Protein AF-A0A929A9A4-F1 (afdb_monomer)

Structure (mmCIF, N/CA/C/O backbone):
data_AF-A0A929A9A4-F1
#
_entry.id   AF-A0A929A9A4-F1
#
loop_
_atom_site.group_PDB
_atom_site.id
_atom_site.type_symbol
_atom_site.label_atom_id
_atom_site.label_alt_id
_atom_site.label_comp_id
_atom_site.label_asym_id
_atom_site.label_entity_id
_atom_site.label_seq_id
_atom_site.pdbx_PDB_ins_code
_atom_site.Cartn_x
_atom_site.Cartn_y
_atom_site.Cartn_z
_atom_site.occupancy
_atom_site.B_iso_or_equiv
_atom_site.auth_seq_id
_atom_site.auth_comp_id
_atom_site.auth_asym_id
_atom_site.auth_atom_id
_atom_site.pdbx_PDB_model_num
ATOM 1 N N . MET A 1 1 ? 4.648 -20.644 -8.225 1.00 30.77 1 MET A N 1
ATOM 2 C CA . MET A 1 1 ? 5.119 -19.260 -8.032 1.00 30.77 1 MET A CA 1
ATOM 3 C C . MET A 1 1 ? 5.237 -19.050 -6.534 1.00 30.77 1 MET A C 1
ATOM 5 O O . MET A 1 1 ? 4.339 -19.475 -5.828 1.00 30.77 1 MET A O 1
ATOM 9 N N . ARG A 1 2 ? 6.375 -18.567 -6.021 1.00 29.12 2 ARG A N 1
ATOM 10 C CA . ARG A 1 2 ? 6.513 -18.245 -4.589 1.00 29.12 2 ARG A CA 1
ATOM 11 C C . ARG A 1 2 ? 5.864 -16.875 -4.388 1.00 29.12 2 ARG A C 1
ATOM 13 O O . ARG A 1 2 ? 6.284 -15.941 -5.061 1.00 29.12 2 ARG A O 1
ATOM 20 N N . SER A 1 3 ? 4.814 -16.804 -3.575 1.00 34.31 3 SER A N 1
ATOM 21 C CA . SER A 1 3 ? 3.886 -15.675 -3.539 1.00 34.31 3 SER A CA 1
ATOM 22 C C . SER A 1 3 ? 4.547 -14.353 -3.150 1.00 34.31 3 SER A C 1
ATOM 24 O O . SER A 1 3 ? 5.065 -14.205 -2.046 1.00 34.31 3 SER A O 1
ATOM 26 N N . PHE A 1 4 ? 4.466 -13.394 -4.074 1.00 37.50 4 PHE A N 1
ATOM 27 C CA . PHE A 1 4 ? 4.893 -11.991 -3.988 1.00 37.50 4 PHE A CA 1
ATOM 28 C C . PHE A 1 4 ? 4.402 -11.263 -2.719 1.00 37.50 4 PHE A C 1
ATOM 30 O O . PHE A 1 4 ? 5.038 -10.340 -2.225 1.00 37.50 4 PHE A O 1
ATOM 37 N N . LEU A 1 5 ? 3.277 -11.713 -2.169 1.00 41.97 5 LEU A N 1
ATOM 38 C CA . LEU A 1 5 ? 2.543 -11.074 -1.082 1.00 41.97 5 LEU A CA 1
ATOM 39 C C . LEU A 1 5 ? 2.879 -11.636 0.314 1.00 41.97 5 LEU A C 1
ATOM 41 O O . LEU A 1 5 ? 2.695 -10.929 1.295 1.00 41.97 5 LEU A O 1
ATOM 45 N N . ALA A 1 6 ? 3.493 -12.827 0.427 1.00 36.28 6 ALA A N 1
ATOM 46 C CA . ALA A 1 6 ? 3.992 -13.379 1.711 1.00 36.28 6 ALA A CA 1
ATOM 47 C C . ALA A 1 6 ? 5.119 -12.524 2.328 1.00 36.28 6 ALA A C 1
ATOM 49 O O . ALA A 1 6 ? 5.539 -12.681 3.468 1.00 36.28 6 ALA A O 1
ATOM 50 N N . VAL A 1 7 ? 5.607 -11.614 1.507 1.00 38.62 7 VAL A N 1
ATOM 51 C CA . VAL A 1 7 ? 6.712 -10.700 1.674 1.00 38.62 7 VAL A CA 1
ATOM 52 C C . VAL A 1 7 ? 6.228 -9.346 2.230 1.00 38.62 7 VAL A C 1
ATOM 54 O O . VAL A 1 7 ? 6.953 -8.694 2.975 1.00 38.62 7 VAL A O 1
ATOM 57 N N . LEU A 1 8 ? 4.963 -8.987 1.977 1.00 41.28 8 LEU A N 1
ATOM 58 C CA . LEU A 1 8 ? 4.259 -7.868 2.617 1.00 41.28 8 LEU A CA 1
ATOM 59 C C . LEU A 1 8 ? 3.787 -8.202 4.044 1.00 41.28 8 LEU A C 1
ATOM 61 O O . LEU A 1 8 ? 3.491 -7.301 4.826 1.00 41.28 8 LEU A O 1
ATOM 65 N N . VAL A 1 9 ? 3.776 -9.494 4.395 1.00 40.81 9 VAL A N 1
ATOM 66 C CA . VAL A 1 9 ? 3.280 -10.021 5.676 1.00 40.81 9 VAL A CA 1
ATOM 67 C C . VAL A 1 9 ? 4.283 -9.899 6.828 1.00 40.81 9 VAL A C 1
ATOM 69 O O . VAL A 1 9 ? 3.907 -9.965 7.993 1.00 40.81 9 VAL A O 1
ATOM 72 N N . ALA A 1 10 ? 5.559 -9.621 6.545 1.00 37.47 10 ALA A N 1
ATOM 73 C CA . ALA A 1 10 ? 6.605 -9.531 7.570 1.00 37.47 10 ALA A CA 1
ATOM 74 C C . ALA A 1 10 ? 6.462 -8.333 8.546 1.00 37.47 10 ALA A C 1
ATOM 76 O O . ALA A 1 10 ? 7.228 -8.224 9.504 1.00 37.47 10 ALA A O 1
ATOM 77 N N . CYS A 1 11 ? 5.479 -7.446 8.342 1.00 37.81 11 CYS A N 1
ATOM 78 C CA . CYS A 1 11 ? 5.282 -6.238 9.149 1.00 37.81 11 CYS A CA 1
ATOM 79 C C . CYS A 1 11 ? 4.745 -6.457 10.576 1.00 37.81 11 CYS A C 1
ATOM 81 O O . CYS A 1 11 ? 4.884 -5.535 11.381 1.00 37.81 11 CYS A O 1
ATOM 83 N N . GLY A 1 12 ? 4.137 -7.596 10.935 1.00 31.28 12 GLY A N 1
ATOM 84 C CA . GLY A 1 12 ? 3.510 -7.718 12.265 1.00 31.28 12 GLY A CA 1
ATOM 85 C C . GLY A 1 12 ? 4.272 -8.501 13.328 1.00 31.28 12 GLY A C 1
ATOM 86 O O . GLY A 1 12 ? 3.851 -8.514 14.481 1.00 31.28 12 GLY A O 1
ATOM 87 N N . SER A 1 13 ? 5.494 -8.962 13.056 1.00 33.34 13 SER A N 1
ATOM 88 C CA . SER A 1 13 ? 6.435 -9.328 14.130 1.00 33.34 13 SER A CA 1
ATOM 89 C C . SER A 1 13 ? 7.102 -8.105 14.796 1.00 33.34 13 SER A C 1
ATOM 91 O O . SER A 1 13 ? 8.284 -8.127 15.145 1.00 33.34 13 SER A O 1
ATOM 93 N N . LEU A 1 14 ? 6.345 -7.026 15.039 1.00 32.69 14 LEU A N 1
ATOM 94 C CA . LEU A 1 14 ? 6.745 -5.946 15.945 1.00 32.69 14 LEU A CA 1
ATOM 95 C C . LEU A 1 14 ? 6.630 -6.447 17.387 1.00 32.69 14 LEU A C 1
ATOM 97 O O . LEU A 1 14 ? 5.676 -6.171 18.111 1.00 32.69 14 LEU A O 1
ATOM 101 N N . SER A 1 15 ? 7.653 -7.174 17.834 1.00 26.45 15 SER A N 1
ATOM 102 C CA . SER A 1 15 ? 7.883 -7.389 19.261 1.00 26.45 15 SER A CA 1
ATOM 103 C C . SER A 1 15 ? 8.191 -6.039 19.916 1.00 26.45 15 SER A C 1
ATOM 105 O O . SER A 1 15 ? 9.347 -5.638 20.041 1.00 26.45 15 SER A O 1
ATOM 107 N N . LEU A 1 16 ? 7.146 -5.323 20.338 1.00 26.83 16 LEU A N 1
ATOM 108 C CA . LEU A 1 16 ? 7.221 -4.174 21.237 1.00 26.83 16 LEU A CA 1
ATOM 109 C C . LEU A 1 16 ? 7.774 -4.651 22.587 1.00 26.83 16 LEU A C 1
ATOM 111 O O . LEU A 1 16 ? 7.034 -4.908 23.536 1.00 26.83 16 LEU A O 1
ATOM 115 N N . THR A 1 17 ? 9.093 -4.797 22.697 1.00 27.94 17 THR A N 1
ATOM 116 C CA . THR A 1 17 ? 9.733 -4.949 24.003 1.00 27.94 17 THR A CA 1
ATOM 117 C C . THR A 1 17 ? 9.716 -3.594 24.707 1.00 27.94 17 THR A C 1
ATOM 119 O O . THR A 1 17 ? 10.332 -2.650 24.202 1.00 27.94 17 THR A O 1
ATOM 122 N N . PRO A 1 18 ? 9.071 -3.455 25.879 1.00 31.59 18 PRO A N 1
ATOM 123 C CA . PRO A 1 18 ? 9.197 -2.244 26.669 1.00 31.59 18 PRO A CA 1
ATOM 124 C C . PRO A 1 18 ? 10.633 -2.159 27.198 1.00 31.59 18 PRO A C 1
ATOM 126 O O . PRO A 1 18 ? 11.043 -2.924 28.072 1.00 31.59 18 PRO A O 1
ATOM 129 N N . ALA A 1 19 ? 11.417 -1.229 26.657 1.00 32.62 19 ALA A N 1
ATOM 130 C CA . ALA A 1 19 ? 12.747 -0.919 27.155 1.00 32.62 19 ALA A CA 1
ATOM 131 C C . ALA A 1 19 ? 12.641 -0.157 28.485 1.00 32.62 19 ALA A C 1
ATOM 133 O O . ALA A 1 19 ? 12.655 1.071 28.521 1.00 32.62 19 ALA A O 1
ATOM 134 N N . LEU A 1 20 ? 12.564 -0.894 29.595 1.00 30.92 20 LEU A N 1
ATOM 135 C CA . LEU A 1 20 ? 12.866 -0.376 30.926 1.00 30.92 20 LEU A CA 1
ATOM 136 C C . LEU A 1 20 ? 13.762 -1.359 31.695 1.00 30.92 20 LEU A C 1
ATOM 138 O O . LEU A 1 20 ? 13.358 -2.464 32.038 1.00 30.92 20 LEU A O 1
ATOM 142 N N . ALA A 1 21 ? 14.945 -0.841 32.034 1.00 28.42 21 ALA A N 1
ATOM 143 C CA . ALA A 1 21 ? 15.892 -1.274 33.063 1.00 28.42 21 ALA A CA 1
ATOM 144 C C . ALA A 1 21 ? 16.921 -2.382 32.737 1.00 28.42 21 ALA A C 1
ATOM 146 O O . ALA A 1 21 ? 16.634 -3.488 32.295 1.00 28.42 21 ALA A O 1
ATOM 147 N N . ALA A 1 22 ? 18.170 -2.022 33.042 1.00 35.50 22 ALA A N 1
ATOM 148 C CA . ALA A 1 22 ? 19.395 -2.807 33.015 1.00 35.50 22 ALA A CA 1
ATOM 149 C C . ALA A 1 22 ? 19.318 -4.125 33.813 1.00 35.50 22 ALA A C 1
ATOM 151 O O . ALA A 1 22 ? 18.679 -4.166 34.861 1.00 35.50 22 ALA A O 1
ATOM 152 N N . THR A 1 23 ? 20.054 -5.170 33.396 1.00 29.48 23 THR A N 1
ATOM 153 C CA . THR A 1 23 ? 21.310 -5.688 34.010 1.00 29.48 23 THR A CA 1
ATOM 154 C C . THR A 1 23 ? 21.653 -7.092 33.444 1.00 29.48 23 THR A C 1
ATOM 156 O O . THR A 1 23 ? 20.806 -7.974 33.438 1.00 29.48 23 THR A O 1
ATOM 159 N N . SER A 1 24 ? 22.930 -7.299 33.087 1.00 30.12 24 SER A N 1
ATOM 160 C CA . SER A 1 24 ? 23.683 -8.570 32.919 1.00 30.12 24 SER A CA 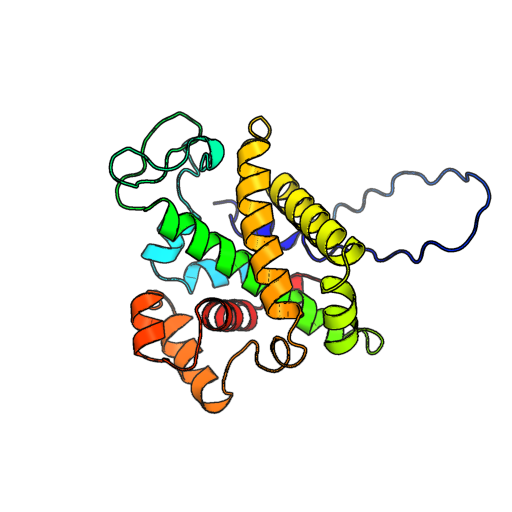1
ATOM 161 C C . SER A 1 24 ? 23.456 -9.487 31.692 1.00 30.12 24 SER A C 1
ATOM 163 O O . SER A 1 24 ? 22.330 -9.872 31.396 1.00 30.12 24 SER A O 1
ATOM 165 N N . PRO A 1 25 ? 24.545 -9.944 31.024 1.00 34.97 25 PRO A N 1
ATOM 166 C CA . PRO A 1 25 ? 24.472 -10.852 29.885 1.00 34.97 25 PRO A CA 1
ATOM 167 C C . PRO A 1 25 ? 24.334 -12.297 30.377 1.00 34.97 25 PRO A C 1
ATOM 169 O O . PRO A 1 25 ? 25.230 -12.831 31.029 1.00 34.97 25 PRO A O 1
ATOM 172 N N . SER A 1 26 ? 23.215 -12.945 30.062 1.00 29.23 26 SER A N 1
ATOM 173 C CA . SER A 1 26 ? 23.103 -14.402 30.124 1.00 29.23 26 SER A CA 1
ATOM 174 C C . SER A 1 26 ? 22.866 -14.939 28.725 1.00 29.23 26 SER A C 1
ATOM 176 O O . SER A 1 26 ? 21.954 -14.526 28.016 1.00 29.23 26 SER A O 1
ATOM 178 N N . SER A 1 27 ? 23.765 -15.833 28.345 1.00 35.59 27 SER A N 1
ATOM 179 C CA . SER A 1 27 ? 23.839 -16.570 27.098 1.00 35.59 27 SER A CA 1
ATOM 180 C C . SER A 1 27 ? 22.527 -17.310 26.835 1.00 35.59 27 SER A C 1
ATOM 182 O O . SER A 1 27 ? 22.209 -18.262 27.546 1.00 35.59 27 SER A O 1
ATOM 184 N N . VAL A 1 28 ? 21.789 -16.899 25.803 1.00 32.53 28 VAL A N 1
ATOM 185 C CA . VAL A 1 28 ? 20.652 -17.658 25.276 1.00 32.53 28 VAL A CA 1
ATOM 186 C C . VAL A 1 28 ? 21.040 -18.184 23.902 1.00 32.53 28 VAL A C 1
ATOM 188 O O . VAL A 1 28 ? 21.370 -17.448 22.978 1.00 32.53 28 VAL A O 1
ATOM 191 N N . THR A 1 29 ? 21.081 -19.505 23.843 1.00 28.11 29 THR A N 1
ATOM 192 C CA . THR A 1 29 ? 21.279 -20.363 22.680 1.00 28.11 29 THR A CA 1
ATOM 193 C C . THR A 1 29 ? 20.252 -20.012 21.595 1.00 28.11 29 THR A C 1
ATOM 195 O O . THR A 1 29 ? 19.093 -19.781 21.945 1.00 28.11 29 THR A O 1
ATOM 198 N N . PRO A 1 30 ? 20.614 -19.983 20.298 1.00 30.30 30 PRO A N 1
ATOM 199 C CA . PRO A 1 30 ? 19.653 -19.677 19.248 1.00 30.30 30 PRO A CA 1
ATOM 200 C C . PRO A 1 30 ? 18.647 -20.827 19.164 1.00 30.30 30 PRO A C 1
ATOM 202 O O . PRO A 1 30 ? 18.965 -21.909 18.672 1.00 30.30 30 PRO A O 1
ATOM 205 N N . SER A 1 31 ? 17.442 -20.612 19.693 1.00 25.73 31 SER A N 1
ATOM 206 C CA . SER A 1 31 ? 16.314 -21.495 19.418 1.00 25.73 31 SER A CA 1
ATOM 207 C C . SER A 1 31 ? 15.909 -21.262 17.975 1.00 25.73 31 SER A C 1
ATOM 209 O O . SER A 1 31 ? 15.424 -20.200 17.597 1.00 25.73 31 SER A O 1
ATOM 211 N N . THR A 1 32 ? 16.196 -22.270 17.165 1.00 35.06 32 THR A N 1
ATOM 212 C CA . THR A 1 32 ? 15.725 -22.427 15.800 1.00 35.06 32 THR A CA 1
ATOM 213 C C . THR A 1 32 ? 14.214 -22.647 15.847 1.00 35.06 32 THR A C 1
ATOM 215 O O . THR A 1 32 ? 13.750 -23.781 15.838 1.00 35.06 32 THR A O 1
ATOM 218 N N . SER A 1 33 ? 13.440 -21.568 15.932 1.00 28.52 33 SER A N 1
ATOM 219 C CA . SER A 1 33 ? 12.019 -21.592 15.588 1.00 28.52 33 SER A CA 1
ATOM 220 C C . SER A 1 33 ? 11.910 -21.245 14.111 1.00 28.52 33 SER A C 1
ATOM 222 O O . SER A 1 33 ? 11.584 -20.126 13.734 1.00 28.52 33 SER A O 1
ATOM 224 N N . GLY A 1 34 ? 12.267 -22.215 13.269 1.00 32.72 34 GLY A N 1
ATOM 225 C CA . GLY A 1 34 ? 11.776 -22.243 11.902 1.00 32.72 34 GLY A CA 1
ATOM 226 C C . GLY A 1 34 ? 10.291 -22.553 11.974 1.00 32.72 34 GLY A C 1
ATOM 227 O O . GLY A 1 34 ? 9.905 -23.717 11.918 1.00 32.72 34 GLY A O 1
ATOM 228 N N . THR A 1 35 ? 9.472 -21.522 12.166 1.00 31.86 35 THR A N 1
ATOM 229 C CA . THR A 1 35 ? 8.079 -21.586 11.743 1.00 31.86 35 THR A CA 1
ATOM 230 C C . THR A 1 35 ? 8.152 -21.664 10.226 1.00 31.86 35 THR A C 1
ATOM 232 O O . THR A 1 35 ? 8.405 -20.669 9.552 1.00 31.86 35 THR A O 1
ATOM 235 N N . GLU A 1 36 ? 8.050 -22.882 9.693 1.00 33.22 36 GLU A N 1
ATOM 236 C CA . GLU A 1 36 ? 7.523 -23.085 8.350 1.00 33.22 36 GLU A CA 1
ATOM 237 C C . GLU A 1 36 ? 6.243 -22.253 8.300 1.00 33.22 36 GLU A C 1
ATOM 239 O O . GLU A 1 36 ? 5.256 -22.604 8.947 1.00 33.22 36 GLU A O 1
ATOM 244 N N . LEU A 1 37 ? 6.310 -21.097 7.633 1.00 39.00 37 LEU A N 1
ATOM 245 C CA . LEU A 1 37 ? 5.138 -20.374 7.172 1.00 39.00 37 LEU A CA 1
ATOM 246 C C . LEU A 1 37 ? 4.304 -21.434 6.460 1.00 39.00 37 LEU A C 1
ATOM 248 O O . LEU A 1 37 ? 4.690 -21.897 5.382 1.00 39.00 37 LEU A O 1
ATOM 252 N N . ALA A 1 38 ? 3.232 -21.900 7.106 1.00 38.41 38 ALA A N 1
ATOM 253 C CA . ALA A 1 38 ? 2.173 -22.597 6.403 1.00 38.41 38 ALA A CA 1
ATOM 254 C C . ALA A 1 38 ? 1.920 -21.754 5.155 1.00 38.41 38 ALA A C 1
ATOM 256 O O . ALA A 1 38 ? 1.820 -20.536 5.288 1.00 38.41 38 ALA A O 1
ATOM 257 N N . GLN A 1 39 ? 1.976 -22.362 3.966 1.00 45.84 39 GLN A N 1
ATOM 258 C CA . GLN A 1 39 ? 1.623 -21.670 2.730 1.00 45.84 39 GLN A CA 1
ATOM 259 C C . GLN A 1 39 ? 0.317 -20.935 3.000 1.00 45.84 39 GLN A C 1
ATOM 261 O O . GLN A 1 39 ? -0.705 -21.562 3.260 1.00 45.84 39 GLN A O 1
ATOM 266 N N . ASP A 1 40 ? 0.423 -19.619 3.123 1.00 59.56 40 ASP A N 1
ATOM 267 C CA . ASP A 1 40 ? -0.660 -18.798 3.608 1.00 59.56 40 ASP A CA 1
ATOM 268 C C . ASP A 1 40 ? -1.583 -18.586 2.416 1.00 59.56 40 ASP A C 1
ATOM 270 O O . ASP A 1 40 ? -1.342 -17.716 1.579 1.00 59.56 40 ASP A O 1
ATOM 274 N N . ASP A 1 41 ? -2.586 -19.459 2.288 1.00 81.69 41 ASP A N 1
ATOM 275 C CA . ASP A 1 41 ? -3.571 -19.438 1.201 1.00 81.69 41 ASP A CA 1
ATOM 276 C C . ASP A 1 41 ? -4.228 -18.049 1.063 1.00 81.69 41 ASP A C 1
ATOM 278 O O . ASP A 1 41 ? -4.710 -17.699 -0.012 1.00 81.69 41 ASP A O 1
ATOM 282 N N . SER A 1 42 ? -4.221 -17.227 2.123 1.00 84.69 42 SER A N 1
ATOM 283 C CA . SER A 1 42 ? -4.769 -15.866 2.105 1.00 84.69 42 SER A CA 1
ATOM 284 C C . SER A 1 42 ? -4.036 -14.933 1.139 1.00 84.69 42 SER A C 1
ATOM 286 O O . SER A 1 42 ? -4.664 -14.108 0.482 1.00 84.69 42 SER A O 1
ATOM 288 N N . VAL A 1 43 ? -2.724 -15.101 0.983 1.00 82.19 43 VAL A N 1
ATOM 289 C CA . VAL A 1 43 ? -1.903 -14.315 0.061 1.00 82.19 43 VAL A CA 1
ATOM 290 C C . VAL A 1 43 ? -2.225 -14.658 -1.395 1.00 82.19 43 VAL A C 1
ATOM 292 O O . VAL A 1 43 ? -2.364 -13.764 -2.230 1.00 82.19 43 VAL A O 1
ATOM 295 N N . GLU A 1 44 ? -2.306 -15.953 -1.709 1.00 85.19 44 GLU A N 1
ATOM 296 C CA . GLU A 1 44 ? -2.663 -16.421 -3.052 1.00 85.19 44 GLU A CA 1
ATOM 297 C C . GLU A 1 44 ? -4.087 -15.984 -3.388 1.00 85.19 44 GLU A C 1
ATOM 299 O O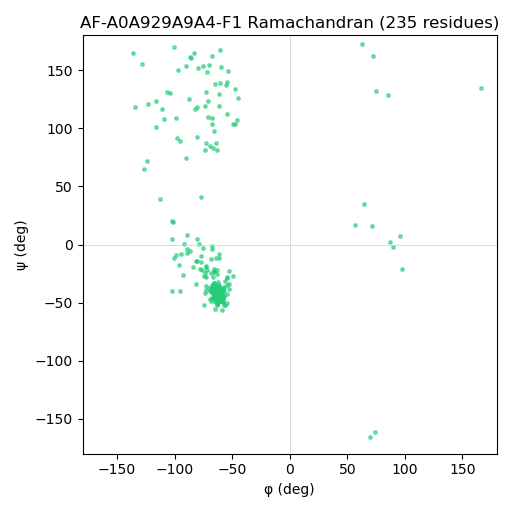 . GLU A 1 44 ? -4.316 -15.378 -4.433 1.00 85.19 44 GLU A O 1
ATOM 304 N N . ARG A 1 45 ? -5.005 -16.154 -2.433 1.00 89.50 45 ARG A N 1
ATOM 305 C CA . ARG A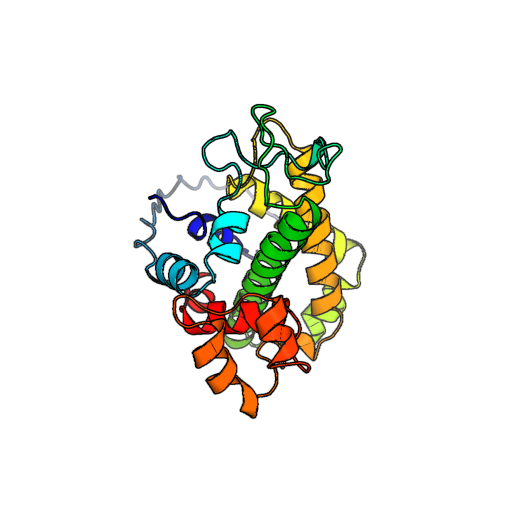 1 45 ? -6.383 -15.691 -2.540 1.00 89.50 45 ARG A CA 1
ATOM 306 C C . ARG A 1 45 ? -6.475 -14.185 -2.770 1.00 89.50 45 ARG A C 1
ATOM 308 O O . ARG A 1 45 ? -7.217 -13.781 -3.651 1.00 89.50 45 ARG A O 1
ATOM 315 N N . LEU A 1 46 ? -5.733 -13.355 -2.032 1.00 90.69 46 LEU A N 1
ATOM 316 C CA . LEU A 1 46 ? -5.737 -11.903 -2.247 1.00 90.69 46 LEU A CA 1
ATOM 317 C C . LE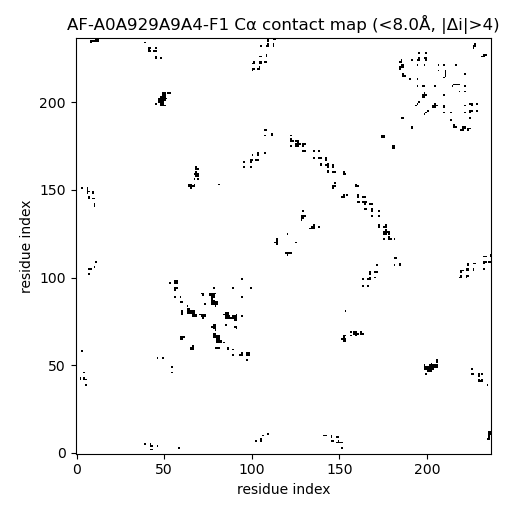U A 1 46 ? -5.279 -11.546 -3.664 1.00 90.69 46 LEU A C 1
ATOM 319 O O . LEU A 1 46 ? -5.893 -10.707 -4.313 1.00 90.69 46 LEU A O 1
ATOM 323 N N . ASN A 1 47 ? -4.233 -12.208 -4.162 1.00 87.88 47 ASN A N 1
ATOM 324 C CA . ASN A 1 47 ? -3.761 -11.972 -5.521 1.00 87.88 47 ASN A CA 1
ATOM 325 C C . ASN A 1 47 ? -4.813 -12.361 -6.573 1.00 87.88 47 ASN A C 1
ATOM 327 O O . ASN A 1 47 ? -4.966 -11.652 -7.559 1.00 87.88 47 ASN A O 1
ATOM 331 N N . GLU A 1 48 ? -5.557 -13.450 -6.357 1.00 90.56 48 GLU A N 1
ATOM 332 C CA . GLU A 1 48 ? -6.661 -13.867 -7.236 1.00 90.56 48 GLU A CA 1
ATOM 333 C C . GLU A 1 48 ? -7.870 -12.917 -7.194 1.00 90.56 48 GLU A C 1
ATOM 335 O O . GLU A 1 48 ? -8.649 -12.880 -8.146 1.00 90.56 48 GLU A O 1
ATOM 340 N N . MET A 1 49 ? -8.054 -12.165 -6.104 1.00 92.88 49 MET A N 1
ATOM 341 C CA . MET A 1 49 ? -9.146 -11.194 -5.963 1.00 92.88 49 MET A CA 1
ATOM 342 C C . MET A 1 49 ? -8.929 -9.924 -6.792 1.00 92.88 49 MET A C 1
ATOM 344 O O . MET A 1 49 ? -9.908 -9.277 -7.153 1.00 92.88 49 MET A O 1
ATOM 348 N N . PHE A 1 50 ? -7.675 -9.556 -7.062 1.00 93.00 50 PHE A N 1
ATOM 349 C CA . PHE A 1 50 ? -7.317 -8.329 -7.770 1.00 93.00 50 PHE A CA 1
ATOM 350 C C . PHE A 1 50 ? -7.483 -8.437 -9.288 1.00 93.00 50 PHE A C 1
ATOM 352 O O . PHE A 1 50 ? -7.285 -9.506 -9.861 1.00 93.00 50 PHE A O 1
ATOM 359 N N . SER A 1 51 ? -7.747 -7.300 -9.943 1.00 93.81 51 SER A N 1
ATOM 360 C CA . SER A 1 51 ? -7.739 -7.184 -11.410 1.00 93.81 51 SER A CA 1
ATOM 361 C C . SER A 1 51 ? -6.400 -7.524 -12.025 1.00 93.81 51 SER A C 1
ATOM 363 O O . SER A 1 51 ? -5.352 -7.349 -11.404 1.00 93.81 51 SER A O 1
ATOM 365 N N . ASP A 1 52 ? -6.446 -7.985 -13.277 1.00 93.38 52 ASP A N 1
ATOM 366 C CA . ASP A 1 52 ? -5.251 -8.275 -14.070 1.00 93.38 52 ASP A CA 1
ATOM 367 C C . ASP A 1 52 ? -4.305 -7.061 -14.084 1.00 93.38 52 ASP A C 1
ATOM 369 O O . ASP A 1 52 ? -3.104 -7.224 -13.925 1.00 93.38 52 ASP A O 1
ATOM 373 N N . GLU A 1 53 ? -4.842 -5.836 -14.151 1.00 92.88 53 GLU A N 1
ATOM 374 C CA . GLU A 1 53 ? -4.069 -4.588 -14.069 1.00 92.88 53 GLU A CA 1
ATOM 375 C C . GLU A 1 53 ? -3.278 -4.460 -12.756 1.00 92.88 53 GLU A C 1
ATOM 377 O O . GLU A 1 53 ? -2.081 -4.150 -12.762 1.00 92.88 53 GLU A O 1
ATOM 382 N N . ILE A 1 54 ? -3.935 -4.706 -11.620 1.00 92.62 54 ILE A N 1
ATOM 383 C CA . ILE A 1 54 ? -3.298 -4.648 -10.301 1.00 92.62 54 ILE A CA 1
ATOM 384 C C . ILE A 1 54 ? -2.271 -5.776 -10.193 1.00 92.62 54 ILE A C 1
ATOM 386 O O . ILE A 1 54 ? -1.138 -5.525 -9.790 1.00 92.62 54 ILE A O 1
ATOM 390 N N . GLN A 1 55 ? -2.626 -6.999 -10.595 1.00 91.62 55 GLN A N 1
ATOM 391 C CA . GLN A 1 55 ? -1.718 -8.147 -10.573 1.00 91.62 55 GLN A CA 1
ATOM 392 C C . GLN A 1 55 ? -0.466 -7.905 -11.432 1.00 91.62 55 GLN A C 1
ATOM 394 O O . GLN A 1 55 ? 0.647 -8.179 -10.982 1.00 91.62 55 GLN A O 1
ATOM 399 N N . GLU A 1 56 ? -0.622 -7.357 -12.640 1.00 92.19 56 GLU A N 1
ATOM 400 C CA . GLU A 1 56 ? 0.480 -7.006 -13.541 1.00 92.19 56 GLU A CA 1
ATOM 401 C C . GLU A 1 56 ? 1.363 -5.901 -12.952 1.00 92.19 56 GLU A C 1
ATOM 403 O O . GLU A 1 56 ? 2.590 -6.033 -12.952 1.00 92.19 56 GLU A O 1
ATOM 408 N N . THR A 1 57 ? 0.757 -4.848 -12.394 1.00 92.44 57 THR A N 1
ATOM 409 C CA . THR A 1 57 ? 1.483 -3.740 -11.753 1.00 92.44 57 THR A CA 1
ATOM 410 C C . THR A 1 57 ? 2.290 -4.219 -10.556 1.00 92.44 57 THR A C 1
ATOM 412 O O . THR A 1 57 ? 3.473 -3.912 -10.421 1.00 92.44 57 THR A O 1
ATOM 415 N N . VAL A 1 58 ? 1.665 -5.016 -9.698 1.00 89.12 58 VAL A N 1
ATOM 416 C CA . VAL A 1 58 ? 2.289 -5.589 -8.508 1.00 89.12 58 VAL A CA 1
ATOM 417 C C . VAL A 1 58 ? 3.426 -6.540 -8.908 1.00 89.12 58 VAL A C 1
ATOM 419 O O . VAL A 1 58 ? 4.507 -6.485 -8.328 1.00 89.12 58 VAL A O 1
ATOM 422 N N . ALA A 1 59 ? 3.250 -7.350 -9.954 1.00 89.25 59 ALA A N 1
ATOM 423 C CA . ALA A 1 59 ? 4.279 -8.259 -10.463 1.00 89.25 59 ALA A CA 1
ATOM 424 C C . ALA A 1 59 ? 5.341 -7.591 -11.365 1.00 89.25 59 ALA A C 1
ATOM 426 O O . ALA A 1 59 ? 6.208 -8.292 -11.909 1.00 89.25 59 ALA A O 1
ATOM 427 N N . ALA A 1 60 ? 5.309 -6.263 -11.528 1.00 89.94 60 ALA A N 1
ATOM 428 C CA . ALA A 1 60 ? 6.189 -5.555 -12.446 1.00 89.94 60 ALA A CA 1
ATOM 429 C C . ALA A 1 60 ? 7.673 -5.840 -12.169 1.00 89.94 60 ALA A C 1
ATOM 431 O O . ALA A 1 60 ? 8.147 -5.865 -11.029 1.00 89.94 60 ALA A O 1
ATOM 432 N N . CYS A 1 61 ? 8.427 -6.057 -13.246 1.00 89.69 61 CYS A N 1
ATOM 433 C CA . CYS A 1 61 ? 9.866 -6.315 -13.230 1.00 89.69 61 CYS A CA 1
ATOM 434 C C . CYS A 1 61 ? 10.310 -7.513 -12.367 1.00 89.69 61 CYS A C 1
ATOM 436 O O . CYS A 1 61 ? 11.496 -7.636 -12.048 1.00 89.69 61 CYS A O 1
ATOM 438 N N . TRP A 1 62 ? 9.407 -8.421 -11.972 1.00 86.19 62 TRP A N 1
ATOM 439 C CA . TRP A 1 62 ? 9.743 -9.507 -11.045 1.00 86.19 62 TRP A CA 1
ATOM 440 C C . TRP A 1 62 ? 10.891 -10.395 -11.546 1.00 86.19 62 TRP A C 1
ATOM 442 O O . TRP A 1 62 ? 11.769 -10.763 -10.755 1.00 86.19 62 TRP A O 1
ATOM 452 N N . GLU A 1 63 ? 10.886 -10.683 -12.850 1.00 86.81 63 GLU A N 1
ATOM 453 C CA . GLU A 1 63 ? 11.892 -11.472 -13.573 1.00 86.81 63 GLU A CA 1
ATOM 454 C C . GLU A 1 63 ? 13.057 -10.609 -14.115 1.00 86.81 63 GLU A C 1
ATOM 456 O O . GLU A 1 63 ? 14.047 -11.155 -14.595 1.00 86.81 63 GLU A O 1
ATOM 461 N N . GLN A 1 64 ? 12.961 -9.276 -14.022 1.00 89.06 64 GLN A N 1
ATOM 462 C CA . GLN A 1 64 ? 13.924 -8.286 -14.540 1.00 89.06 64 GLN A CA 1
ATOM 463 C C . GLN A 1 64 ? 14.629 -7.514 -13.411 1.00 89.06 64 GLN A C 1
ATOM 465 O O . GLN A 1 64 ? 14.852 -6.310 -13.493 1.00 89.06 64 GLN A O 1
ATOM 470 N N . GLU A 1 65 ? 14.975 -8.203 -12.322 1.00 87.00 65 GLU A N 1
ATOM 471 C CA . GLU A 1 65 ? 15.662 -7.598 -11.169 1.00 87.00 65 GLU A CA 1
ATOM 472 C C . GLU A 1 65 ? 14.839 -6.523 -10.421 1.00 87.00 65 GLU A C 1
ATOM 474 O O . GLU A 1 65 ? 15.401 -5.593 -9.853 1.00 87.00 65 GLU A O 1
ATOM 479 N N . LYS A 1 66 ? 13.511 -6.690 -10.337 1.00 88.88 66 LYS A N 1
ATOM 480 C CA . LYS A 1 66 ? 12.556 -5.801 -9.633 1.00 88.88 66 LYS A CA 1
ATOM 481 C C . LYS A 1 66 ? 12.494 -4.391 -10.214 1.00 88.88 66 LYS A C 1
ATOM 483 O O . LYS A 1 66 ? 13.242 -4.034 -11.116 1.00 88.88 66 LYS A O 1
ATOM 488 N N . VAL A 1 67 ? 11.554 -3.591 -9.728 1.00 90.69 67 VAL A N 1
ATOM 489 C CA . VAL A 1 67 ? 11.434 -2.189 -10.132 1.00 90.69 67 VAL A CA 1
ATOM 490 C C . VAL A 1 67 ? 12.556 -1.362 -9.511 1.00 90.69 67 VAL A C 1
ATOM 492 O O . VAL A 1 67 ? 12.782 -1.417 -8.300 1.00 90.69 67 VAL A O 1
ATOM 495 N N . ASP A 1 68 ? 13.237 -0.556 -10.329 1.00 92.06 68 ASP A N 1
ATOM 496 C CA . ASP A 1 68 ? 14.206 0.421 -9.849 1.00 92.06 68 ASP A CA 1
ATOM 497 C C . ASP A 1 68 ? 13.593 1.819 -9.742 1.00 92.06 68 ASP A C 1
ATOM 499 O O . ASP A 1 68 ? 13.652 2.637 -10.660 1.00 92.06 68 ASP A O 1
ATOM 503 N N . LEU A 1 69 ? 13.065 2.118 -8.558 1.00 92.31 69 LEU A N 1
ATOM 504 C CA . LEU A 1 69 ? 12.486 3.426 -8.269 1.00 92.31 69 LEU A CA 1
ATOM 505 C C . LEU A 1 69 ? 13.516 4.566 -8.289 1.00 92.31 69 LEU A C 1
ATOM 507 O O . LEU A 1 69 ? 13.155 5.716 -8.519 1.00 92.31 69 LEU A O 1
ATOM 511 N N . SER A 1 70 ? 14.804 4.276 -8.085 1.00 92.44 70 SER A N 1
ATOM 512 C CA . SER A 1 70 ? 15.846 5.305 -8.015 1.00 92.44 70 SER A CA 1
ATOM 513 C C . SER A 1 70 ? 16.205 5.925 -9.367 1.00 92.44 70 SER A C 1
ATOM 515 O O . SER A 1 70 ? 16.674 7.064 -9.413 1.00 92.44 70 SER A O 1
ATOM 517 N N . VAL A 1 71 ? 15.962 5.205 -10.467 1.00 92.06 71 VAL A N 1
ATOM 518 C CA . VAL A 1 71 ? 16.127 5.723 -11.836 1.00 92.06 71 VAL A CA 1
ATOM 519 C C . VAL A 1 71 ? 14.949 6.614 -12.240 1.00 92.06 71 VAL A C 1
ATOM 521 O O . VAL A 1 71 ? 15.104 7.478 -13.105 1.00 92.06 71 VAL A O 1
ATOM 524 N N . GLY A 1 72 ? 13.804 6.466 -11.570 1.00 91.88 72 GLY A N 1
ATOM 525 C CA . GLY A 1 72 ? 12.568 7.150 -11.921 1.00 91.88 72 GLY A CA 1
ATOM 526 C C . GLY A 1 72 ? 11.911 6.553 -13.166 1.00 91.88 72 GLY A C 1
ATOM 527 O O . GLY A 1 72 ? 12.180 5.419 -13.562 1.00 91.88 72 GLY A O 1
ATOM 528 N N . ALA A 1 73 ? 11.025 7.330 -13.782 1.00 94.88 73 ALA A N 1
ATOM 529 C CA . ALA A 1 73 ? 10.312 6.912 -14.979 1.00 94.88 73 ALA A CA 1
ATOM 530 C C . ALA A 1 73 ? 11.194 6.958 -16.241 1.00 94.88 73 ALA A C 1
ATOM 532 O O . ALA A 1 73 ? 12.103 7.788 -16.359 1.00 94.88 73 ALA A O 1
ATOM 533 N N . SER A 1 74 ? 10.865 6.126 -17.233 1.00 95.94 74 SER A N 1
ATOM 534 C CA . SER A 1 74 ? 11.366 6.289 -18.602 1.00 95.94 74 SER A CA 1
ATOM 535 C C . SER A 1 74 ? 10.933 7.650 -19.192 1.00 95.94 74 SER A C 1
ATOM 537 O O . SER A 1 74 ? 10.045 8.309 -18.641 1.00 95.94 74 SER A O 1
ATOM 539 N N . PRO A 1 75 ? 11.495 8.094 -20.335 1.00 96.00 75 PRO A N 1
ATOM 540 C CA . PRO A 1 75 ? 11.046 9.318 -21.011 1.00 96.00 75 PRO A CA 1
ATOM 541 C C . PRO A 1 75 ? 9.543 9.351 -21.334 1.00 96.00 75 PRO A C 1
ATOM 543 O O . PRO A 1 75 ? 8.951 10.426 -21.413 1.00 96.00 75 PRO A O 1
ATOM 546 N N . GLU A 1 76 ? 8.934 8.182 -21.522 1.00 96.50 76 GLU A N 1
ATOM 547 C CA . GLU A 1 76 ? 7.510 7.981 -21.791 1.00 96.50 76 GLU A CA 1
ATOM 548 C C . GLU A 1 76 ? 6.663 7.816 -20.516 1.00 96.50 76 GLU A C 1
ATOM 550 O O . GLU A 1 76 ? 5.441 7.744 -20.617 1.00 96.50 76 GLU A O 1
ATOM 555 N N . GLY A 1 77 ? 7.280 7.788 -19.329 1.00 96.75 77 GLY A N 1
ATOM 556 C CA . GLY A 1 77 ? 6.586 7.673 -18.042 1.00 96.75 77 GLY A CA 1
ATOM 557 C C . GLY A 1 77 ? 6.484 6.251 -17.475 1.00 96.75 77 GLY A C 1
ATOM 558 O O . GLY A 1 77 ? 5.808 6.051 -16.466 1.00 96.75 77 GLY A O 1
ATOM 559 N N . TRP A 1 78 ? 7.140 5.265 -18.090 1.00 97.50 78 TRP A N 1
ATOM 560 C CA . TRP A 1 78 ? 7.041 3.856 -17.696 1.00 97.50 78 TRP A CA 1
ATOM 561 C C . TRP A 1 78 ? 8.006 3.470 -16.579 1.00 97.50 78 TRP A C 1
ATOM 563 O O . TRP A 1 78 ? 9.027 4.127 -16.358 1.00 97.50 78 TRP A O 1
ATOM 573 N N . VAL A 1 79 ? 7.702 2.364 -15.909 1.00 95.31 79 VAL A N 1
ATOM 574 C CA . VAL A 1 79 ? 8.593 1.732 -14.938 1.00 95.31 79 VAL A CA 1
ATOM 575 C C . VAL A 1 79 ? 9.870 1.214 -15.612 1.00 95.31 79 VAL A C 1
ATOM 577 O O . VAL A 1 79 ? 9.835 0.612 -16.688 1.00 95.31 79 VAL A O 1
ATOM 580 N N . VAL A 1 80 ? 11.008 1.421 -14.943 1.00 95.19 80 VAL A N 1
ATOM 581 C CA . VAL A 1 80 ? 12.310 0.859 -15.319 1.00 95.19 80 VAL A CA 1
ATOM 582 C C . VAL A 1 80 ? 12.678 -0.255 -14.340 1.00 95.19 80 VAL A C 1
ATOM 584 O O . VAL A 1 80 ? 12.600 -0.087 -13.122 1.00 95.19 80 VAL A O 1
ATOM 587 N N . CYS A 1 81 ? 13.075 -1.402 -14.878 1.00 93.88 81 CYS A N 1
ATOM 588 C CA . CYS A 1 81 ? 13.487 -2.562 -14.107 1.00 93.88 81 CYS A CA 1
ATOM 589 C C . CYS A 1 81 ? 14.962 -2.472 -13.677 1.00 93.88 81 CYS A C 1
ATOM 591 O O . CYS A 1 81 ? 15.751 -1.687 -14.209 1.00 93.88 81 CYS A O 1
ATOM 593 N N . GLY A 1 82 ? 15.360 -3.309 -12.724 1.00 90.19 82 GLY A N 1
ATOM 594 C CA . GLY A 1 82 ? 16.711 -3.372 -12.177 1.00 90.19 82 GLY A CA 1
ATOM 595 C C . GLY A 1 82 ? 17.798 -3.627 -13.219 1.00 90.19 82 GLY A C 1
ATOM 596 O O . GLY A 1 82 ? 18.861 -2.996 -13.168 1.00 90.19 82 GLY A O 1
ATOM 597 N N . ASP A 1 83 ? 17.490 -4.458 -14.215 1.00 92.25 83 ASP A N 1
ATOM 598 C CA . ASP A 1 83 ? 18.374 -4.769 -15.344 1.00 92.25 83 ASP A CA 1
ATOM 599 C C . ASP A 1 83 ? 18.470 -3.636 -16.391 1.00 92.25 83 ASP A C 1
ATOM 601 O O . ASP A 1 83 ? 19.248 -3.723 -17.346 1.00 92.25 83 ASP A O 1
ATOM 605 N N . GLY A 1 84 ? 17.708 -2.552 -16.201 1.00 92.31 84 GLY A N 1
ATOM 606 C CA . GLY A 1 84 ? 17.631 -1.390 -17.085 1.00 92.31 84 GLY A CA 1
ATOM 607 C C . GLY A 1 84 ? 16.618 -1.521 -18.224 1.00 92.31 84 GLY A C 1
ATOM 608 O O . GLY A 1 84 ? 16.520 -0.605 -19.044 1.00 92.31 84 GLY A O 1
ATOM 609 N N . SER A 1 85 ? 15.875 -2.629 -18.306 1.00 95.75 85 SER A N 1
ATOM 610 C CA . SER A 1 85 ? 14.756 -2.762 -19.241 1.00 95.75 85 SER A CA 1
ATOM 611 C C . SER A 1 85 ? 13.579 -1.869 -18.837 1.00 95.75 85 SER A C 1
ATOM 613 O O . SER A 1 85 ? 13.422 -1.493 -17.676 1.00 95.75 85 SER A O 1
ATOM 615 N N . VAL A 1 86 ? 12.759 -1.491 -19.818 1.00 96.06 86 VAL A N 1
ATOM 616 C CA . VAL A 1 86 ? 11.558 -0.673 -19.607 1.00 96.06 86 VAL A CA 1
ATOM 617 C C . VAL A 1 86 ? 10.337 -1.575 -19.698 1.00 96.06 86 VAL A C 1
ATOM 619 O O . VAL A 1 86 ? 10.199 -2.329 -20.664 1.00 96.06 86 VAL A O 1
ATOM 622 N N . MET A 1 87 ? 9.452 -1.482 -18.709 1.00 94.25 87 MET A N 1
ATOM 623 C CA . MET A 1 87 ? 8.187 -2.205 -18.690 1.00 94.25 87 MET A CA 1
ATOM 624 C C . MET A 1 87 ? 7.074 -1.314 -19.244 1.00 94.25 87 MET A C 1
ATOM 626 O O . MET A 1 87 ? 6.436 -0.555 -18.519 1.00 94.25 87 MET A O 1
ATOM 630 N N . GLU A 1 88 ? 6.876 -1.375 -20.561 1.00 93.75 88 GLU A N 1
ATOM 631 C CA . GLU A 1 88 ? 5.815 -0.624 -21.238 1.00 93.75 88 GLU A CA 1
ATOM 632 C C . GLU A 1 88 ? 4.427 -1.027 -20.715 1.00 93.75 88 GLU A C 1
ATOM 634 O O . GLU A 1 88 ? 4.154 -2.208 -20.510 1.00 93.75 88 GLU A O 1
ATOM 639 N N . GLY A 1 89 ? 3.541 -0.044 -20.531 1.00 91.94 89 GLY A N 1
ATOM 640 C CA . GLY A 1 89 ? 2.164 -0.258 -20.072 1.00 91.94 89 GLY A CA 1
ATOM 641 C C . GLY A 1 89 ? 1.948 -0.036 -18.574 1.00 91.94 89 GLY A C 1
ATOM 642 O O . GLY A 1 89 ? 0.830 0.284 -18.187 1.00 91.94 89 GLY A O 1
ATOM 643 N N . ILE A 1 90 ? 3.003 -0.093 -17.753 1.00 95.00 90 ILE A N 1
ATOM 644 C CA . ILE A 1 90 ? 2.925 0.181 -16.309 1.00 95.00 90 ILE A CA 1
ATOM 645 C C . ILE A 1 90 ? 3.622 1.508 -16.030 1.00 95.00 90 ILE A C 1
ATOM 647 O O . ILE A 1 90 ? 4.847 1.627 -16.152 1.00 95.00 90 ILE A O 1
ATOM 651 N N . SER A 1 91 ? 2.838 2.541 -15.718 1.00 96.31 91 SER A N 1
ATOM 652 C CA . SER A 1 91 ? 3.395 3.862 -15.428 1.00 96.31 91 SER A CA 1
ATOM 653 C C . SER A 1 91 ? 4.108 3.857 -14.075 1.00 96.31 91 SER A C 1
ATOM 655 O O . SER A 1 91 ? 3.736 3.134 -13.150 1.00 96.31 91 SER A O 1
ATOM 657 N N . TYR A 1 92 ? 5.154 4.673 -13.955 1.00 95.44 92 TYR A N 1
ATOM 658 C CA . TYR A 1 92 ? 5.901 4.818 -12.704 1.00 95.44 92 TYR A CA 1
ATOM 659 C C . TYR A 1 92 ? 5.005 5.276 -11.540 1.00 95.44 92 TYR A C 1
ATOM 661 O O . TYR A 1 92 ? 5.155 4.807 -10.415 1.00 95.44 92 TYR A O 1
ATOM 669 N N . GLU A 1 93 ? 4.064 6.178 -11.825 1.00 95.25 93 GLU A N 1
ATOM 670 C CA . GLU A 1 93 ? 3.103 6.705 -10.854 1.00 95.25 93 GLU A CA 1
ATOM 671 C C . GLU A 1 93 ? 2.104 5.630 -10.415 1.00 95.25 93 GLU A C 1
ATOM 673 O O . GLU A 1 93 ? 1.992 5.380 -9.219 1.00 95.25 93 GLU A O 1
ATOM 678 N N . ALA A 1 94 ? 1.497 4.900 -11.361 1.00 94.25 94 ALA A N 1
ATOM 679 C CA . ALA A 1 94 ? 0.567 3.816 -11.043 1.00 94.25 94 ALA A CA 1
ATOM 680 C C . ALA A 1 94 ? 1.238 2.711 -10.219 1.00 94.25 94 ALA A C 1
ATOM 682 O O . ALA A 1 94 ? 0.630 2.172 -9.300 1.00 94.25 94 ALA A O 1
ATOM 683 N N . TYR A 1 95 ? 2.510 2.398 -10.496 1.00 93.94 95 TYR A N 1
ATOM 684 C CA . TYR A 1 95 ? 3.260 1.443 -9.683 1.00 93.94 95 TYR A CA 1
ATOM 685 C C . TYR A 1 95 ? 3.413 1.911 -8.232 1.00 93.94 95 TYR A C 1
ATOM 687 O O . TYR A 1 95 ? 3.152 1.137 -7.311 1.00 93.94 95 TYR A O 1
ATOM 695 N N . LEU A 1 96 ? 3.827 3.166 -8.013 1.00 93.56 96 LEU A N 1
ATOM 696 C CA . LEU A 1 96 ? 3.962 3.717 -6.661 1.00 93.56 96 LEU A CA 1
ATOM 697 C C . LEU A 1 96 ? 2.623 3.772 -5.926 1.00 93.56 96 LEU A C 1
ATOM 699 O O . LEU A 1 96 ? 2.575 3.407 -4.753 1.00 93.56 96 LEU A O 1
ATOM 703 N N . GLU A 1 97 ? 1.558 4.194 -6.604 1.00 94.69 97 GLU A N 1
ATOM 704 C CA . GLU A 1 97 ? 0.214 4.277 -6.034 1.00 94.69 97 GLU A CA 1
ATOM 705 C C . GLU A 1 97 ? -0.328 2.892 -5.680 1.00 94.69 97 GLU A C 1
ATOM 707 O O . GLU A 1 97 ? -0.637 2.642 -4.521 1.00 94.69 97 GLU A O 1
ATOM 712 N N . ILE A 1 98 ? -0.368 1.954 -6.630 1.00 94.44 98 ILE A N 1
ATOM 713 C CA . ILE A 1 98 ? -0.935 0.617 -6.408 1.00 94.44 98 ILE A CA 1
ATOM 714 C C . ILE A 1 98 ? -0.136 -0.148 -5.354 1.00 94.44 98 ILE A C 1
ATOM 716 O O . ILE A 1 98 ? -0.708 -0.643 -4.381 1.00 94.44 98 ILE A O 1
ATOM 720 N N . VAL A 1 99 ? 1.190 -0.240 -5.507 1.00 92.75 99 VAL A N 1
ATOM 721 C CA . VAL A 1 99 ? 2.017 -0.973 -4.538 1.00 92.75 99 VAL A CA 1
ATOM 722 C C . VAL A 1 99 ? 1.992 -0.263 -3.188 1.00 92.75 99 VAL A C 1
ATOM 724 O O . VAL A 1 99 ? 1.822 -0.917 -2.161 1.00 92.75 99 VAL A O 1
ATOM 727 N N . GLY A 1 100 ? 2.106 1.066 -3.174 1.00 93.62 100 GLY A N 1
ATOM 728 C CA . GLY A 1 100 ? 2.049 1.863 -1.954 1.00 93.62 100 GLY A CA 1
ATOM 729 C C . GLY A 1 100 ? 0.737 1.686 -1.194 1.00 93.62 100 GLY A C 1
ATOM 730 O O . GLY A 1 100 ? 0.762 1.399 0.002 1.00 93.62 100 GLY A O 1
ATOM 731 N N . ASP A 1 101 ? -0.400 1.778 -1.876 1.00 95.88 101 ASP A N 1
ATOM 732 C CA . ASP A 1 101 ? -1.723 1.672 -1.263 1.00 95.88 101 ASP A CA 1
ATOM 733 C C . ASP A 1 101 ? -2.010 0.262 -0.752 1.00 95.88 101 ASP A C 1
ATOM 735 O O . ASP A 1 101 ? -2.547 0.120 0.346 1.00 95.88 101 ASP A O 1
ATOM 739 N N . VAL A 1 102 ? -1.587 -0.784 -1.472 1.00 93.31 102 VAL A N 1
ATOM 740 C CA . VAL A 1 102 ? -1.665 -2.171 -0.981 1.00 93.31 102 VAL A CA 1
ATOM 741 C C . VAL A 1 102 ? -0.835 -2.342 0.298 1.00 93.31 102 VAL A C 1
ATOM 743 O O . VAL A 1 102 ? -1.297 -2.972 1.255 1.00 93.31 102 VAL A O 1
ATOM 746 N N . MET A 1 103 ? 0.368 -1.758 0.362 1.00 92.00 103 MET A N 1
ATOM 747 C CA . MET A 1 103 ? 1.222 -1.795 1.558 1.00 92.00 103 MET A CA 1
ATOM 748 C C . MET A 1 103 ? 0.610 -1.039 2.740 1.00 92.00 103 MET A C 1
ATOM 750 O O . MET A 1 103 ? 0.624 -1.535 3.874 1.00 92.00 103 MET A O 1
ATOM 754 N N . ILE A 1 104 ? 0.063 0.150 2.479 1.00 94.62 104 ILE A N 1
ATOM 755 C CA . ILE A 1 104 ? -0.608 0.970 3.488 1.00 94.62 104 ILE A CA 1
ATOM 756 C C . ILE A 1 104 ? -1.841 0.228 4.009 1.00 94.62 104 ILE A C 1
ATOM 758 O O . ILE A 1 104 ? -1.959 0.032 5.217 1.00 94.62 104 ILE A O 1
ATOM 762 N N . ALA A 1 105 ? -2.711 -0.253 3.119 1.00 95.25 105 ALA A N 1
ATOM 763 C CA . ALA A 1 105 ? -3.910 -1.009 3.466 1.00 95.25 105 ALA A CA 1
ATOM 764 C C . ALA A 1 105 ? -3.581 -2.260 4.293 1.00 95.25 105 ALA A C 1
ATOM 766 O O . ALA A 1 105 ? -4.199 -2.487 5.331 1.00 95.25 105 ALA A O 1
ATOM 767 N N . SER A 1 106 ? -2.549 -3.018 3.904 1.00 91.25 106 SER A N 1
ATOM 768 C CA . SER A 1 106 ? -2.108 -4.214 4.642 1.00 91.25 106 SER A CA 1
ATOM 769 C C . SER A 1 106 ? -1.661 -3.865 6.056 1.00 91.25 106 SER A C 1
ATOM 771 O O . SER A 1 106 ? -2.078 -4.494 7.027 1.00 91.25 106 SER A O 1
ATOM 773 N N . THR A 1 107 ? -0.862 -2.808 6.189 1.00 90.69 107 THR A N 1
ATOM 774 C CA . THR A 1 107 ? -0.374 -2.351 7.492 1.00 90.69 107 THR A CA 1
ATOM 775 C C . THR A 1 107 ? -1.519 -1.848 8.376 1.00 90.69 107 THR A C 1
ATOM 777 O O . THR A 1 107 ? -1.580 -2.199 9.554 1.00 90.69 107 THR A O 1
ATOM 780 N N . LEU A 1 108 ? -2.453 -1.063 7.828 1.00 92.81 108 LEU A N 1
ATOM 781 C CA . LEU A 1 108 ? -3.616 -0.558 8.568 1.00 92.81 108 LEU A CA 1
ATOM 782 C C . LEU A 1 108 ? -4.559 -1.693 8.993 1.00 92.81 108 LEU A C 1
ATOM 784 O O . LEU A 1 108 ? -5.056 -1.673 10.121 1.00 92.81 108 LEU A O 1
ATOM 788 N N . ALA A 1 109 ? -4.769 -2.696 8.136 1.00 91.50 109 ALA A N 1
ATOM 789 C CA . ALA A 1 109 ? -5.561 -3.880 8.459 1.00 91.50 109 ALA A CA 1
ATOM 790 C C . ALA A 1 109 ? -4.924 -4.679 9.609 1.00 91.50 109 ALA A C 1
ATOM 792 O O . ALA A 1 109 ? -5.597 -4.972 10.598 1.00 91.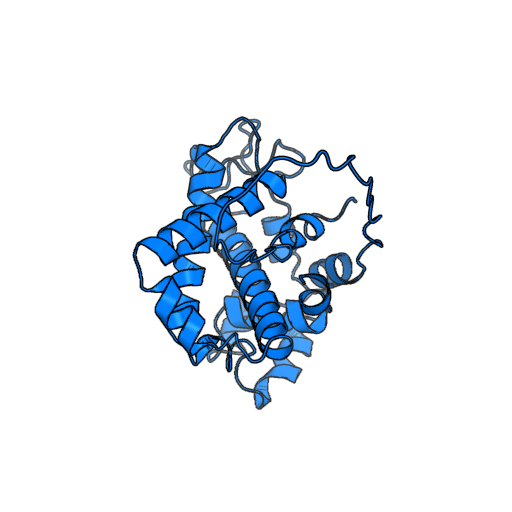50 109 ALA A O 1
ATOM 793 N N . GLY A 1 110 ? -3.610 -4.929 9.550 1.00 86.94 110 GLY A N 1
ATOM 794 C CA . GLY A 1 110 ? -2.871 -5.562 10.647 1.00 86.94 110 GLY A CA 1
ATOM 795 C C . GLY A 1 110 ? -2.940 -4.757 11.951 1.00 86.94 110 GLY A C 1
ATOM 796 O O . GLY A 1 110 ? -3.204 -5.311 13.016 1.00 86.94 110 GLY A O 1
ATOM 797 N N . MET A 1 111 ? -2.801 -3.427 11.891 1.00 87.56 111 MET A N 1
ATOM 798 C CA . MET A 1 111 ? -2.961 -2.567 13.074 1.00 87.56 111 MET A CA 1
ATOM 799 C C . MET A 1 111 ? -4.370 -2.640 13.669 1.00 87.56 111 MET A C 1
ATOM 801 O O . MET A 1 111 ? -4.515 -2.653 14.892 1.00 87.56 111 MET A O 1
ATOM 805 N N . ARG A 1 112 ? -5.411 -2.702 12.831 1.00 88.50 112 ARG A N 1
ATOM 806 C CA . ARG A 1 112 ? -6.799 -2.847 13.286 1.00 88.50 112 ARG A CA 1
ATOM 807 C C . ARG A 1 112 ? -6.994 -4.154 14.052 1.00 88.50 112 ARG A C 1
ATOM 809 O O . ARG A 1 112 ? -7.584 -4.124 15.130 1.00 88.50 112 ARG A O 1
ATOM 816 N N . VAL A 1 113 ? -6.465 -5.271 13.549 1.00 86.19 113 VAL A N 1
ATOM 817 C CA . VAL A 1 113 ? -6.528 -6.555 14.264 1.00 86.19 113 VAL A CA 1
ATOM 818 C C . VAL A 1 113 ? -5.722 -6.478 15.578 1.00 86.19 113 VAL A C 1
ATOM 820 O O . VAL A 1 113 ? -6.236 -6.868 16.624 1.00 86.19 113 VAL A O 1
ATOM 823 N N . ALA A 1 114 ? -4.547 -5.836 15.593 1.00 85.56 114 ALA A N 1
ATOM 824 C CA . ALA A 1 114 ? -3.721 -5.703 16.801 1.00 85.56 114 ALA A CA 1
ATOM 825 C C . ALA A 1 114 ? -4.401 -4.882 17.913 1.00 85.56 114 ALA A C 1
ATOM 827 O O . ALA A 1 114 ? -4.267 -5.196 19.095 1.00 85.56 114 ALA A O 1
ATOM 828 N N . ILE A 1 115 ? -5.162 -3.844 17.548 1.00 87.00 115 ILE A N 1
ATOM 829 C CA . ILE A 1 115 ? -5.974 -3.049 18.487 1.00 87.00 115 ILE A CA 1
ATOM 830 C C . ILE A 1 115 ? -7.099 -3.889 19.099 1.00 87.00 115 ILE A C 1
ATOM 832 O O . ILE A 1 115 ? -7.407 -3.746 20.282 1.00 87.00 115 ILE A O 1
ATOM 836 N N . VAL A 1 116 ? -7.723 -4.765 18.307 1.00 86.44 116 VAL A N 1
ATOM 837 C CA . VAL A 1 116 ? -8.771 -5.669 18.804 1.00 86.44 116 VAL A CA 1
ATOM 838 C C . VAL A 1 116 ? -8.193 -6.672 19.809 1.00 86.44 116 VAL A C 1
ATOM 840 O O . VAL A 1 116 ? -8.861 -7.007 20.791 1.00 86.44 116 VAL A O 1
ATOM 843 N N . GLU A 1 117 ? -6.956 -7.123 19.598 1.00 86.31 117 GLU A N 1
ATOM 844 C CA . GLU A 1 117 ? -6.283 -8.099 20.460 1.00 86.31 117 GLU A CA 1
ATOM 845 C C . GLU A 1 117 ? -5.644 -7.499 21.723 1.00 86.31 117 GLU A C 1
ATOM 847 O O . GLU A 1 117 ? -5.651 -8.149 22.775 1.00 86.31 117 GLU A O 1
ATOM 852 N N . ASP A 1 118 ? -5.128 -6.265 21.666 1.00 86.12 118 ASP A N 1
ATOM 853 C CA . ASP A 1 118 ? -4.570 -5.551 22.822 1.00 86.12 118 ASP A CA 1
ATOM 854 C C . ASP A 1 118 ? -5.379 -4.282 23.153 1.00 86.12 118 ASP A C 1
ATOM 856 O O . ASP A 1 118 ? -5.132 -3.220 22.579 1.00 86.12 118 ASP A O 1
ATOM 860 N N . PRO A 1 119 ? -6.251 -4.325 24.180 1.00 81.12 119 PRO A N 1
ATOM 861 C CA . PRO A 1 119 ? -7.056 -3.178 24.609 1.00 81.12 119 PRO A CA 1
ATOM 862 C C . PRO A 1 119 ? -6.254 -1.956 25.086 1.00 81.12 119 PRO A C 1
ATOM 864 O O . PRO A 1 119 ? -6.843 -0.921 25.404 1.00 81.12 119 PRO A O 1
ATOM 867 N N . ARG A 1 120 ? -4.928 -2.076 25.242 1.00 88.56 120 ARG A N 1
ATOM 868 C CA . ARG A 1 120 ? -4.043 -0.953 25.589 1.00 88.56 120 ARG A CA 1
ATOM 869 C C . ARG A 1 120 ? -3.630 -0.146 24.364 1.00 88.56 120 ARG A C 1
ATOM 871 O O . ARG A 1 120 ? -3.178 0.984 24.538 1.00 88.56 120 ARG A O 1
ATOM 878 N N . LEU A 1 121 ? -3.738 -0.716 23.167 1.00 86.62 121 LEU A N 1
ATOM 879 C CA . LEU A 1 121 ? -3.559 -0.002 21.914 1.00 86.62 121 LEU A CA 1
ATOM 880 C C . LEU A 1 121 ? -4.910 0.590 21.524 1.00 86.62 121 LEU A C 1
ATOM 882 O O . LEU A 1 121 ? -5.908 -0.115 21.450 1.00 86.62 121 LEU A O 1
ATOM 886 N N . THR A 1 122 ? -4.953 1.899 21.294 1.00 90.38 122 THR A N 1
ATOM 887 C CA . THR A 1 122 ? -6.147 2.566 20.764 1.00 90.38 122 THR A CA 1
ATOM 888 C C . THR A 1 122 ? -5.766 3.407 19.551 1.00 90.38 122 THR A C 1
ATOM 890 O O . THR A 1 122 ? -4.609 3.846 19.459 1.00 90.38 122 THR A O 1
ATOM 893 N N . PRO A 1 123 ? -6.708 3.681 18.631 1.00 90.12 123 PRO A N 1
ATOM 894 C CA . PRO A 1 123 ? -6.452 4.573 17.505 1.00 90.12 123 PRO A CA 1
ATOM 895 C C . PRO A 1 123 ? -5.927 5.948 17.940 1.00 90.12 123 PRO A C 1
ATOM 897 O O . PRO A 1 123 ? -5.057 6.512 17.284 1.00 90.12 123 PRO A O 1
ATOM 900 N N . GLU A 1 124 ? -6.374 6.477 19.084 1.00 92.56 124 GLU A N 1
ATOM 901 C CA . GLU A 1 124 ? -5.892 7.754 19.627 1.00 92.56 124 GLU A CA 1
ATOM 902 C C . GLU A 1 124 ? -4.432 7.691 20.078 1.00 92.56 124 GLU A C 1
ATOM 904 O O . GLU A 1 124 ? -3.694 8.660 19.893 1.00 92.56 124 GLU A O 1
ATOM 909 N N . ILE A 1 125 ? -3.998 6.568 20.660 1.00 91.12 125 ILE A N 1
ATOM 910 C CA . ILE A 1 125 ? -2.595 6.378 21.046 1.00 91.12 125 ILE A CA 1
ATOM 911 C C . ILE A 1 125 ? -1.725 6.346 19.792 1.00 91.12 125 ILE A C 1
ATOM 913 O O . ILE A 1 125 ? -0.720 7.058 19.746 1.00 91.12 125 ILE A O 1
ATOM 917 N N . LEU A 1 126 ? -2.134 5.599 18.763 1.00 89.19 126 LEU A N 1
ATOM 918 C CA . LEU A 1 126 ? -1.419 5.554 17.487 1.00 89.19 126 LEU A CA 1
ATOM 919 C C . LEU A 1 126 ? -1.356 6.937 16.832 1.00 89.19 126 LEU A C 1
ATOM 921 O O . LEU A 1 126 ? -0.262 7.386 16.498 1.00 89.19 126 LEU A O 1
ATOM 925 N N . ALA A 1 127 ? -2.480 7.653 16.754 1.00 92.94 127 ALA A N 1
ATOM 926 C CA . ALA A 1 127 ? -2.540 9.018 16.231 1.00 92.94 127 ALA A CA 1
ATOM 927 C C . ALA A 1 127 ? -1.616 9.976 17.000 1.00 92.94 127 ALA A C 1
ATOM 929 O O . ALA A 1 127 ? -0.873 10.766 16.412 1.00 92.94 127 ALA A O 1
ATOM 930 N N . SER A 1 128 ? -1.606 9.887 18.333 1.00 93.19 128 SER A N 1
ATOM 931 C CA . SER A 1 128 ? -0.720 10.706 19.165 1.00 93.19 128 SER A CA 1
ATOM 932 C C . SER A 1 128 ? 0.757 10.378 18.948 1.00 93.19 128 SER A C 1
ATOM 934 O O . SER A 1 128 ? 1.598 11.268 19.014 1.00 93.19 128 SER A O 1
ATOM 936 N N . PHE A 1 129 ? 1.078 9.117 18.658 1.00 91.75 129 PHE A N 1
ATOM 937 C CA . PHE A 1 129 ? 2.442 8.669 18.427 1.00 91.75 129 PHE A CA 1
ATOM 938 C C . PHE A 1 129 ? 2.960 9.126 17.059 1.00 91.75 129 PHE A C 1
ATOM 940 O O . PHE A 1 129 ? 4.004 9.777 16.992 1.00 91.75 129 PHE A O 1
ATOM 947 N N . VAL A 1 130 ? 2.219 8.862 15.976 1.00 92.69 130 VAL A N 1
ATOM 948 C CA . VAL A 1 130 ? 2.648 9.169 14.593 1.00 92.69 130 VAL A CA 1
ATOM 949 C C . VAL A 1 130 ? 2.715 10.667 14.283 1.00 92.69 130 VAL A C 1
ATOM 951 O O . VAL A 1 130 ? 3.292 11.066 13.277 1.00 92.69 130 VAL A O 1
ATOM 954 N N . THR A 1 131 ? 2.154 11.515 15.145 1.00 91.50 131 THR A N 1
ATOM 955 C CA . THR A 1 131 ? 2.249 12.979 15.025 1.00 91.50 131 THR A CA 1
ATOM 956 C C . THR A 1 131 ? 3.506 13.561 15.685 1.00 91.50 131 THR A C 1
ATOM 958 O O . THR A 1 131 ? 3.775 14.755 15.547 1.00 91.50 131 THR A O 1
ATOM 961 N N . THR A 1 132 ? 4.307 12.739 16.375 1.00 95.00 132 THR A N 1
ATOM 962 C CA . THR A 1 132 ? 5.613 13.135 16.933 1.00 95.00 132 THR A CA 1
ATOM 963 C C . THR A 1 132 ? 6.749 12.880 15.945 1.00 95.00 132 THR A C 1
ATOM 965 O O . THR A 1 132 ? 6.667 11.971 15.122 1.00 95.00 132 THR A O 1
ATOM 968 N N . ALA A 1 133 ? 7.846 13.637 16.049 1.00 94.75 133 ALA A N 1
ATOM 969 C CA . ALA A 1 133 ? 9.020 13.430 15.197 1.00 94.75 133 ALA A CA 1
ATOM 970 C C . ALA A 1 133 ? 9.621 12.026 15.392 1.00 94.75 133 ALA A C 1
ATOM 972 O O . ALA A 1 133 ? 9.999 11.365 14.426 1.00 94.75 133 ALA A O 1
ATOM 973 N N . GLU A 1 134 ? 9.656 11.551 16.638 1.00 93.50 134 GLU A N 1
ATOM 974 C CA . GLU A 1 134 ? 10.125 10.214 16.993 1.00 93.50 134 GLU A CA 1
ATOM 975 C C . GLU A 1 134 ? 9.231 9.124 16.393 1.00 93.50 134 GLU A C 1
ATOM 977 O O . GLU A 1 134 ? 9.740 8.130 15.874 1.00 93.50 134 GLU A O 1
ATOM 982 N N . GLY A 1 135 ? 7.908 9.311 16.425 1.00 90.06 135 GLY A N 1
ATOM 983 C CA . GLY A 1 135 ? 6.962 8.365 15.843 1.00 90.06 135 GLY A CA 1
ATOM 984 C C . GLY A 1 135 ? 7.029 8.308 14.322 1.00 90.06 135 GLY A C 1
ATOM 985 O O . GLY A 1 135 ? 7.021 7.216 13.758 1.00 90.06 135 GLY A O 1
ATOM 986 N N . GLN A 1 136 ? 7.185 9.454 13.655 1.00 92.69 136 GLN A N 1
ATOM 987 C CA . GLN A 1 136 ? 7.384 9.508 12.202 1.00 92.69 136 GLN A CA 1
ATOM 988 C C . GLN A 1 136 ? 8.688 8.824 11.786 1.00 92.69 136 GLN A C 1
ATOM 990 O O . GLN A 1 136 ? 8.691 8.005 10.869 1.00 92.69 136 GLN A O 1
ATOM 995 N N . GLN A 1 137 ? 9.785 9.098 12.500 1.00 91.62 137 GLN A N 1
ATOM 996 C CA . GLN A 1 137 ? 11.069 8.450 12.242 1.00 91.62 137 GLN A CA 1
ATOM 997 C C . GLN A 1 137 ? 10.998 6.936 12.481 1.00 91.62 137 GLN A C 1
ATOM 999 O O . GLN A 1 137 ? 11.542 6.159 11.694 1.00 91.62 137 GLN A O 1
ATOM 1004 N N . MET A 1 138 ? 10.323 6.505 13.552 1.00 88.06 138 MET A N 1
ATOM 1005 C CA . MET A 1 138 ? 10.111 5.085 13.825 1.00 88.06 138 MET A CA 1
ATOM 1006 C C . MET A 1 138 ? 9.292 4.427 12.710 1.00 88.06 138 MET A C 1
ATOM 1008 O O . MET A 1 138 ? 9.687 3.365 12.238 1.00 88.06 138 MET A O 1
ATOM 1012 N N . MET A 1 139 ? 8.207 5.060 12.253 1.00 87.44 139 MET A N 1
ATOM 1013 C CA . MET A 1 139 ? 7.381 4.549 11.155 1.00 87.44 139 MET A CA 1
ATOM 1014 C C . MET A 1 139 ? 8.206 4.375 9.878 1.00 87.44 139 MET A C 1
ATOM 1016 O O . MET A 1 139 ? 8.210 3.296 9.293 1.00 87.44 139 MET A O 1
ATOM 1020 N N . GLN A 1 140 ? 8.975 5.399 9.495 1.00 88.44 140 GLN A N 1
ATOM 1021 C CA . GLN A 1 140 ? 9.853 5.333 8.328 1.00 88.44 140 GLN A CA 1
ATOM 1022 C C . GLN A 1 140 ? 10.868 4.190 8.447 1.00 88.44 140 GLN A C 1
ATOM 1024 O O . GLN A 1 140 ? 11.047 3.427 7.501 1.00 88.44 140 GLN A O 1
ATOM 1029 N N . SER A 1 141 ? 11.497 4.029 9.616 1.00 86.00 141 SER A N 1
ATOM 1030 C CA . SER A 1 141 ? 12.464 2.953 9.846 1.00 86.00 141 SER A CA 1
ATOM 1031 C C . SER A 1 141 ? 11.825 1.567 9.763 1.00 86.00 141 SER A C 1
ATOM 1033 O O . SER A 1 141 ? 12.427 0.673 9.178 1.00 86.00 141 SER A O 1
ATOM 1035 N N . ILE A 1 142 ? 10.637 1.375 10.345 1.00 84.75 142 ILE A N 1
ATOM 1036 C CA . ILE A 1 142 ? 9.933 0.085 10.329 1.00 84.75 142 ILE A CA 1
ATOM 1037 C C . ILE A 1 142 ? 9.532 -0.271 8.900 1.00 84.75 142 ILE A C 1
ATOM 1039 O O . ILE A 1 142 ? 9.821 -1.373 8.445 1.00 84.75 142 ILE A O 1
ATOM 1043 N N . VAL A 1 143 ? 8.927 0.672 8.177 1.00 88.31 143 VAL A N 1
ATOM 1044 C CA . VAL A 1 143 ? 8.509 0.472 6.784 1.00 88.31 143 VAL A CA 1
ATOM 1045 C C . VAL A 1 143 ? 9.717 0.175 5.894 1.00 88.31 143 VAL A C 1
ATOM 1047 O O . VAL A 1 143 ? 9.671 -0.744 5.080 1.00 88.31 143 VAL A O 1
ATOM 1050 N N . GLN A 1 144 ? 10.820 0.908 6.062 1.00 86.50 144 GLN A N 1
ATOM 1051 C CA . GLN A 1 144 ? 12.043 0.667 5.299 1.00 86.50 144 GLN A CA 1
ATOM 1052 C C . GLN A 1 144 ? 12.634 -0.716 5.590 1.00 86.50 144 GLN A C 1
ATOM 1054 O O . GLN A 1 144 ? 12.988 -1.432 4.653 1.00 86.50 144 GLN A O 1
ATOM 1059 N N . SER A 1 145 ? 12.724 -1.108 6.865 1.00 83.25 145 SER A N 1
ATOM 1060 C CA . SER A 1 145 ? 13.169 -2.448 7.258 1.00 83.25 145 SER A CA 1
ATOM 1061 C C . SER A 1 145 ? 12.281 -3.527 6.649 1.00 83.25 145 SER A C 1
ATOM 1063 O O . SER A 1 145 ? 12.804 -4.444 6.021 1.00 83.25 145 SER A O 1
ATOM 1065 N N . ALA A 1 146 ? 10.959 -3.370 6.742 1.00 80.12 146 ALA A N 1
ATOM 1066 C CA . ALA A 1 146 ? 10.012 -4.302 6.154 1.00 80.12 146 ALA A CA 1
ATOM 1067 C C . ALA A 1 146 ? 10.222 -4.428 4.641 1.00 80.12 146 ALA A C 1
ATOM 1069 O O . ALA A 1 146 ? 10.404 -5.536 4.160 1.00 80.12 146 ALA A O 1
ATOM 1070 N N . ILE A 1 147 ? 10.309 -3.320 3.893 1.00 82.75 147 ILE A N 1
ATOM 1071 C CA . ILE A 1 147 ? 10.559 -3.339 2.439 1.00 82.75 147 ILE A CA 1
ATOM 1072 C C . ILE A 1 147 ? 11.882 -4.036 2.094 1.00 82.75 147 ILE A C 1
ATOM 1074 O O . ILE A 1 147 ? 11.938 -4.797 1.127 1.00 82.75 147 ILE A O 1
ATOM 1078 N N . LEU A 1 148 ? 12.947 -3.815 2.862 1.00 80.31 148 LEU A N 1
ATOM 1079 C CA . LEU A 1 148 ? 14.234 -4.472 2.617 1.00 80.31 148 LEU A CA 1
ATOM 1080 C C . LEU A 1 148 ? 14.171 -5.983 2.886 1.00 80.31 148 LEU A C 1
ATOM 1082 O O . LEU A 1 148 ? 14.721 -6.765 2.111 1.00 80.31 148 LEU A O 1
ATOM 1086 N N . GLU A 1 149 ? 13.483 -6.397 3.949 1.00 77.81 149 GLU A N 1
ATOM 1087 C CA . GLU A 1 149 ? 13.297 -7.808 4.318 1.00 77.81 149 GLU A CA 1
ATOM 1088 C C . GLU A 1 149 ? 12.329 -8.538 3.381 1.00 77.81 149 GLU A C 1
ATOM 1090 O O . GLU A 1 149 ? 12.466 -9.738 3.144 1.00 77.81 149 GLU A O 1
ATOM 1095 N N . SER A 1 150 ? 11.399 -7.788 2.795 1.00 71.25 150 SER A N 1
ATOM 1096 C CA . SER A 1 150 ? 10.407 -8.263 1.843 1.00 71.25 150 SER A CA 1
ATOM 1097 C C . SER A 1 150 ? 11.077 -8.839 0.567 1.00 71.25 150 SER A C 1
ATOM 1099 O O . SER A 1 150 ? 10.627 -9.811 -0.033 1.00 71.25 150 SER A O 1
ATOM 1101 N N . GLY A 1 151 ? 12.204 -8.286 0.114 1.00 68.00 151 GLY A N 1
ATOM 1102 C CA . GLY A 1 151 ? 12.770 -8.668 -1.186 1.00 68.00 151 GLY A CA 1
ATOM 1103 C C . GLY A 1 151 ? 11.955 -8.160 -2.388 1.00 68.00 151 GLY A C 1
ATOM 1104 O O . GLY A 1 151 ? 12.180 -8.605 -3.517 1.00 68.00 151 GLY A O 1
ATOM 1105 N N . LEU A 1 152 ? 11.060 -7.186 -2.167 1.00 66.06 152 LEU A N 1
ATOM 1106 C CA . LEU A 1 152 ? 10.433 -6.368 -3.217 1.00 66.06 152 LEU A CA 1
ATOM 1107 C C . LEU A 1 152 ? 11.452 -5.542 -4.012 1.00 66.06 152 LEU A C 1
ATOM 1109 O O . LEU A 1 152 ? 11.116 -4.970 -5.045 1.00 66.06 152 LEU A O 1
ATOM 1113 N N . GLN A 1 153 ? 12.692 -5.459 -3.534 1.00 66.69 153 GLN A N 1
ATOM 1114 C CA . GLN A 1 153 ? 13.702 -4.564 -4.068 1.00 66.69 153 GLN A CA 1
ATOM 1115 C C . GLN A 1 153 ? 15.066 -5.214 -4.237 1.00 66.69 153 GLN A C 1
ATOM 1117 O O . GLN A 1 153 ? 15.367 -6.261 -3.663 1.00 66.69 153 GLN A O 1
ATOM 1122 N N . LEU A 1 154 ? 15.912 -4.535 -5.009 1.00 63.81 154 LEU A N 1
ATOM 1123 C CA . LEU A 1 154 ? 17.310 -4.894 -5.163 1.00 63.81 154 LEU A CA 1
ATOM 1124 C C . LEU A 1 154 ? 18.093 -4.598 -3.875 1.00 63.81 154 LEU A C 1
ATOM 1126 O O . LEU A 1 154 ? 18.160 -3.432 -3.477 1.00 63.81 154 LEU A O 1
ATOM 1130 N N . PRO A 1 155 ? 18.774 -5.597 -3.279 1.00 63.62 155 PRO A N 1
ATOM 1131 C CA . PRO A 1 155 ? 19.626 -5.392 -2.102 1.00 63.62 155 PRO A CA 1
ATOM 1132 C C . PRO A 1 155 ? 20.697 -4.313 -2.313 1.00 63.62 155 PRO A C 1
ATOM 1134 O O . PRO A 1 155 ? 21.101 -3.626 -1.377 1.00 63.62 155 PRO A O 1
ATOM 1137 N N . ASP A 1 156 ? 21.120 -4.136 -3.565 1.00 71.69 156 ASP A N 1
ATOM 1138 C CA . ASP A 1 156 ? 22.212 -3.249 -3.951 1.00 71.69 156 ASP A CA 1
ATOM 1139 C C . ASP A 1 156 ? 21.733 -1.831 -4.322 1.00 71.69 156 ASP A C 1
ATOM 1141 O O . ASP A 1 156 ? 22.551 -0.976 -4.670 1.00 71.69 156 ASP A O 1
ATOM 1145 N N . ARG A 1 157 ? 20.417 -1.554 -4.256 1.00 78.94 157 ARG A N 1
ATOM 1146 C CA . ARG A 1 157 ? 19.824 -0.239 -4.575 1.00 78.94 157 ARG A CA 1
ATOM 1147 C C . ARG A 1 157 ? 18.990 0.310 -3.408 1.00 78.94 157 ARG A C 1
ATOM 1149 O O . ARG A 1 157 ? 17.771 0.418 -3.509 1.00 78.94 157 ARG A O 1
ATOM 1156 N N . PRO A 1 158 ? 19.635 0.744 -2.307 1.00 82.00 158 PRO A N 1
ATOM 1157 C CA . PRO A 1 158 ? 18.935 1.240 -1.118 1.00 82.00 158 PRO A CA 1
ATOM 1158 C C . PRO A 1 158 ? 18.098 2.507 -1.367 1.00 82.00 158 PRO A C 1
ATOM 1160 O O . PRO A 1 158 ? 17.168 2.780 -0.613 1.00 82.00 158 PRO A O 1
ATOM 1163 N N . ALA A 1 159 ? 18.402 3.273 -2.420 1.00 88.56 159 ALA A N 1
ATOM 1164 C CA . ALA A 1 159 ? 17.640 4.465 -2.788 1.00 88.56 159 ALA A CA 1
ATOM 1165 C C . ALA A 1 159 ? 16.202 4.130 -3.220 1.00 88.56 159 ALA A C 1
ATOM 1167 O O . ALA A 1 159 ? 15.276 4.857 -2.873 1.00 88.56 159 ALA A O 1
ATOM 1168 N N . SER A 1 160 ? 15.990 3.005 -3.904 1.00 87.75 160 SER A N 1
ATOM 1169 C CA . SER A 1 160 ? 14.643 2.551 -4.267 1.00 87.75 160 SER A CA 1
ATOM 1170 C C . SER A 1 160 ? 13.831 2.191 -3.023 1.00 87.75 160 SER A C 1
ATOM 1172 O 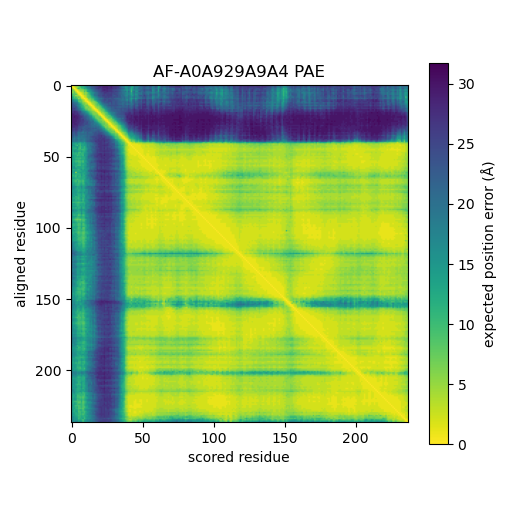O . SER A 1 160 ? 12.621 2.427 -2.972 1.00 87.75 160 SER A O 1
ATOM 1174 N N . ALA A 1 161 ? 14.505 1.679 -1.985 1.00 84.88 161 ALA A N 1
ATOM 1175 C CA . ALA A 1 161 ? 13.858 1.232 -0.750 1.00 84.88 161 ALA A CA 1
ATOM 1176 C C . ALA A 1 161 ? 13.421 2.440 0.039 1.00 84.88 161 ALA A C 1
ATOM 1178 O O . ALA A 1 161 ? 12.299 2.490 0.530 1.00 84.88 161 ALA A O 1
ATOM 1179 N N . GLN A 1 162 ? 14.292 3.444 0.063 1.00 90.19 162 GLN A N 1
ATOM 1180 C CA . GLN A 1 162 ? 13.988 4.743 0.612 1.00 90.19 162 GLN A CA 1
ATOM 1181 C C . GLN A 1 162 ? 12.757 5.370 -0.057 1.00 90.19 162 GLN A C 1
ATOM 1183 O O . GLN A 1 162 ? 11.826 5.704 0.667 1.00 90.19 162 GLN A O 1
ATOM 1188 N N . ILE A 1 163 ? 12.701 5.451 -1.392 1.00 92.38 163 ILE A N 1
ATOM 1189 C CA . ILE A 1 163 ? 11.571 6.071 -2.114 1.00 92.38 163 ILE A CA 1
ATOM 1190 C C . ILE A 1 163 ? 10.239 5.398 -1.758 1.00 92.38 163 ILE A C 1
ATOM 1192 O O . ILE A 1 163 ? 9.302 6.078 -1.339 1.00 92.38 163 ILE A O 1
ATOM 1196 N N . LEU A 1 164 ? 10.157 4.067 -1.866 1.00 90.94 164 LEU A N 1
ATOM 1197 C CA . LEU A 1 164 ? 8.924 3.347 -1.531 1.00 90.94 164 LEU A CA 1
ATOM 1198 C C . LEU A 1 164 ? 8.591 3.463 -0.038 1.00 90.94 164 LEU A C 1
ATOM 1200 O O . LEU A 1 164 ? 7.431 3.633 0.326 1.00 90.94 164 LEU A O 1
ATOM 1204 N N . SER A 1 165 ? 9.603 3.410 0.833 1.00 91.25 165 SER A N 1
ATOM 1205 C CA . SER A 1 165 ? 9.387 3.532 2.275 1.00 91.25 165 SER A CA 1
ATOM 1206 C C . SER A 1 165 ? 8.888 4.911 2.682 1.00 91.25 165 SER A C 1
ATOM 1208 O O . SER A 1 165 ? 8.043 5.007 3.563 1.00 91.25 165 SER A O 1
ATOM 1210 N N . GLU A 1 166 ? 9.367 5.973 2.034 1.00 94.00 166 GLU A N 1
ATOM 1211 C CA . GLU A 1 166 ? 8.918 7.344 2.272 1.00 94.00 166 GLU A CA 1
ATOM 1212 C C . GLU A 1 166 ? 7.474 7.531 1.811 1.00 94.00 166 GLU A C 1
ATOM 1214 O O . GLU A 1 166 ? 6.680 8.122 2.544 1.00 94.00 166 GLU A O 1
ATOM 1219 N N . TRP A 1 167 ? 7.118 6.971 0.651 1.00 93.94 167 TRP A N 1
ATOM 1220 C CA . TRP A 1 167 ? 5.743 6.958 0.155 1.00 93.94 167 TRP A CA 1
ATOM 1221 C C . TRP A 1 167 ? 4.793 6.264 1.140 1.00 93.94 167 TRP A C 1
ATOM 1223 O O . TRP A 1 167 ? 3.847 6.874 1.640 1.00 93.94 167 TRP A O 1
ATOM 1233 N N . VAL A 1 168 ? 5.095 5.012 1.496 1.00 94.69 168 VAL A N 1
ATOM 1234 C CA . VAL A 1 168 ? 4.262 4.200 2.395 1.00 94.69 168 VAL A CA 1
ATOM 1235 C C . VAL A 1 168 ? 4.205 4.801 3.800 1.00 94.69 168 VAL A C 1
ATOM 1237 O O . VAL A 1 168 ? 3.126 4.898 4.379 1.00 94.69 168 VAL A O 1
ATOM 1240 N N . ALA A 1 169 ? 5.333 5.254 4.357 1.00 93.94 169 ALA A N 1
ATOM 1241 C CA . ALA A 1 169 ? 5.355 5.872 5.681 1.00 93.94 169 ALA A CA 1
ATOM 1242 C C . ALA A 1 169 ? 4.540 7.170 5.715 1.00 93.94 169 ALA A C 1
ATOM 1244 O O . ALA A 1 169 ? 3.816 7.395 6.683 1.00 93.94 169 ALA A O 1
ATOM 1245 N N . THR A 1 170 ? 4.616 7.997 4.666 1.00 95.50 170 THR A N 1
ATOM 1246 C CA . THR A 1 170 ? 3.815 9.226 4.562 1.00 95.50 170 THR A CA 1
ATOM 1247 C C . THR A 1 170 ? 2.326 8.896 4.543 1.00 95.50 170 THR A C 1
ATOM 1249 O O . THR A 1 170 ? 1.586 9.411 5.382 1.00 95.50 170 THR A O 1
ATOM 1252 N N . GLY A 1 171 ? 1.899 7.966 3.683 1.00 95.06 171 GLY A N 1
ATOM 1253 C CA . GLY A 1 171 ? 0.504 7.530 3.631 1.00 95.06 171 GLY A CA 1
ATOM 1254 C C . GLY A 1 171 ? 0.021 6.917 4.950 1.00 95.06 171 GLY A C 1
ATOM 1255 O O . GLY A 1 171 ? -1.078 7.228 5.413 1.00 95.06 171 GLY A O 1
ATOM 1256 N N . LEU A 1 172 ? 0.850 6.116 5.627 1.00 94.69 172 LEU A N 1
ATOM 1257 C CA . LEU A 1 172 ? 0.530 5.588 6.956 1.00 94.69 172 LEU A CA 1
ATOM 1258 C C . LEU A 1 172 ? 0.369 6.695 7.993 1.00 94.69 172 LEU A C 1
ATOM 1260 O O . LEU A 1 172 ? -0.596 6.668 8.752 1.00 94.69 172 LEU A O 1
ATOM 1264 N N . ILE A 1 173 ? 1.275 7.674 8.029 1.00 94.25 173 ILE A N 1
ATOM 1265 C CA . ILE A 1 173 ? 1.183 8.812 8.950 1.00 94.25 173 ILE A CA 1
ATOM 1266 C C . ILE A 1 173 ? -0.106 9.594 8.695 1.00 94.25 173 ILE A C 1
ATOM 1268 O O . ILE A 1 173 ? -0.812 9.910 9.652 1.00 94.25 173 ILE A O 1
ATOM 1272 N N . GLU A 1 174 ? -0.445 9.883 7.439 1.00 94.25 174 GLU A N 1
ATOM 1273 C CA . GLU A 1 174 ? -1.674 10.600 7.082 1.00 94.25 174 GLU A CA 1
ATOM 1274 C C . GLU A 1 174 ? -2.929 9.848 7.538 1.00 94.25 174 GLU A C 1
ATOM 1276 O O . GLU A 1 174 ? -3.812 10.437 8.168 1.00 94.25 174 GLU A O 1
ATOM 1281 N N . ASN A 1 175 ? -2.976 8.535 7.301 1.00 94.44 175 ASN A N 1
ATOM 1282 C CA . ASN A 1 175 ? -4.098 7.694 7.708 1.00 94.44 175 ASN A CA 1
ATOM 1283 C C . ASN A 1 175 ? -4.194 7.569 9.236 1.00 94.44 175 ASN A C 1
ATOM 1285 O O . ASN A 1 175 ? -5.270 7.742 9.804 1.00 94.44 175 ASN A O 1
ATOM 1289 N N . LEU A 1 176 ? -3.078 7.316 9.918 1.00 93.50 176 LEU A N 1
ATOM 1290 C CA . LEU A 1 176 ? -3.042 7.093 11.366 1.00 93.50 176 LEU A CA 1
ATOM 1291 C C . LEU A 1 176 ? -3.177 8.382 12.178 1.00 93.50 176 LEU A C 1
ATOM 1293 O O . LEU A 1 176 ? -3.592 8.326 13.331 1.00 93.50 176 LEU A O 1
ATOM 1297 N N . SER A 1 177 ? -2.877 9.548 11.597 1.00 93.69 177 SER A N 1
ATOM 1298 C CA . SER A 1 177 ? -3.079 10.845 12.262 1.00 93.69 177 SER A CA 1
ATOM 1299 C C . SER A 1 177 ? -4.559 11.150 12.517 1.00 93.69 177 SER A C 1
ATOM 1301 O O . SER A 1 177 ? -4.879 11.961 13.389 1.00 93.69 177 SER A O 1
ATOM 1303 N N . ASN A 1 178 ? -5.471 10.507 11.780 1.00 92.69 178 ASN A N 1
ATOM 1304 C CA . ASN A 1 178 ? -6.903 10.568 12.036 1.00 92.69 178 ASN A CA 1
ATOM 1305 C C . ASN A 1 178 ? -7.353 9.315 12.816 1.00 92.69 178 ASN A C 1
ATOM 1307 O O . ASN A 1 178 ? -7.463 8.243 12.223 1.00 92.69 178 ASN A O 1
ATOM 1311 N N . PRO A 1 179 ? -7.711 9.424 14.110 1.00 88.81 179 PRO A N 1
ATOM 1312 C CA . PRO A 1 179 ? -8.073 8.259 14.922 1.00 88.81 179 PRO A CA 1
ATOM 1313 C C . PRO A 1 179 ? -9.321 7.527 14.405 1.00 88.81 179 PRO A C 1
ATOM 1315 O O . PRO A 1 179 ? -9.452 6.326 14.594 1.00 88.81 179 PRO A O 1
ATOM 1318 N N . THR A 1 180 ? -10.209 8.217 13.683 1.00 91.50 180 THR A N 1
ATOM 1319 C CA . THR A 1 180 ? -11.409 7.592 13.096 1.00 91.50 180 THR A CA 1
ATOM 1320 C C . THR A 1 180 ? -11.112 6.779 11.838 1.00 91.50 180 THR A C 1
ATOM 1322 O O . THR A 1 180 ? -11.998 6.094 11.325 1.00 91.50 180 THR A O 1
ATOM 1325 N N . ARG A 1 181 ? -9.892 6.869 11.294 1.00 91.56 181 ARG A N 1
ATOM 1326 C CA . ARG A 1 181 ? -9.548 6.221 10.030 1.00 91.56 181 ARG A CA 1
ATOM 1327 C C . ARG A 1 181 ? -9.502 4.705 10.154 1.00 91.56 181 ARG A C 1
ATOM 1329 O O . ARG A 1 181 ? -9.997 4.036 9.260 1.00 91.56 181 ARG A O 1
ATOM 1336 N N . LEU A 1 182 ? -8.967 4.177 11.255 1.00 89.94 182 LEU A N 1
ATOM 1337 C CA . LEU A 1 182 ? -8.930 2.732 11.498 1.00 89.94 182 LEU A CA 1
ATOM 1338 C C . LEU A 1 182 ? -10.334 2.151 11.713 1.00 89.94 182 LEU A C 1
ATOM 1340 O O . LEU A 1 182 ? -10.634 1.075 11.199 1.00 89.94 182 LEU A O 1
ATOM 1344 N N . ASP A 1 183 ? -11.213 2.890 12.393 1.00 88.75 183 ASP A N 1
ATOM 1345 C CA . ASP A 1 183 ? -12.610 2.481 12.590 1.00 88.75 183 ASP A CA 1
ATOM 1346 C C . ASP A 1 183 ? -13.388 2.434 11.266 1.00 88.75 183 ASP A C 1
ATOM 1348 O O . ASP A 1 183 ? -14.226 1.558 11.067 1.00 88.75 183 ASP A O 1
ATOM 1352 N N . ASN A 1 184 ? -13.080 3.352 10.344 1.00 91.50 184 ASN A N 1
ATOM 1353 C CA . ASN A 1 184 ? -13.711 3.454 9.026 1.00 91.50 184 ASN A CA 1
ATOM 1354 C C . ASN A 1 184 ? -12.838 2.876 7.895 1.00 91.50 184 ASN A C 1
ATOM 1356 O O . ASN A 1 184 ? -13.029 3.230 6.730 1.00 91.50 184 ASN A O 1
ATOM 1360 N N . LEU A 1 185 ? -11.863 2.015 8.212 1.00 94.50 185 LEU A N 1
ATOM 1361 C CA . LEU A 1 185 ? -10.888 1.510 7.236 1.00 94.50 185 LEU A CA 1
ATOM 1362 C C . LEU A 1 185 ? -11.548 0.697 6.116 1.00 94.50 185 LEU A C 1
ATOM 1364 O O . LEU A 1 185 ? -11.102 0.734 4.979 1.00 94.50 185 LEU A O 1
ATOM 1368 N N . LEU A 1 186 ? -12.636 -0.000 6.434 1.00 94.56 186 LEU A N 1
ATOM 1369 C CA . LEU A 1 186 ? -13.394 -0.816 5.483 1.00 94.56 186 LEU A CA 1
ATOM 1370 C C . LEU A 1 186 ? -14.504 -0.024 4.769 1.00 94.56 186 LEU A C 1
ATOM 1372 O O . LEU A 1 186 ? -15.346 -0.613 4.100 1.00 94.56 186 LEU A O 1
ATOM 1376 N N . GLY A 1 187 ? -14.532 1.301 4.952 1.00 91.94 187 GLY A N 1
ATOM 1377 C CA . GLY A 1 187 ? -15.571 2.172 4.415 1.00 91.94 187 GLY A CA 1
ATOM 1378 C C . GLY A 1 187 ? -16.943 1.994 5.085 1.00 91.94 187 GLY A C 1
ATOM 1379 O O . GLY A 1 187 ? -17.049 1.432 6.181 1.00 91.94 187 GLY A O 1
ATOM 1380 N N . PRO A 1 188 ? -18.013 2.533 4.471 1.00 92.44 188 PRO A N 1
ATOM 1381 C CA . PRO A 1 188 ? -19.380 2.379 4.957 1.00 92.44 188 PRO A CA 1
ATOM 1382 C C . PRO A 1 188 ? -19.819 0.912 4.972 1.00 92.44 188 PRO A C 1
ATOM 1384 O O . PRO A 1 188 ? -19.746 0.218 3.957 1.00 92.44 188 PRO A O 1
ATOM 1387 N N . THR A 1 189 ? -20.356 0.452 6.105 1.00 91.06 189 THR A N 1
ATOM 1388 C CA . THR A 1 189 ? -20.807 -0.940 6.282 1.00 91.06 189 THR A CA 1
ATOM 1389 C C . THR A 1 189 ? -21.835 -1.364 5.233 1.00 91.06 189 THR A C 1
ATOM 1391 O O . THR A 1 189 ? -21.874 -2.530 4.850 1.00 91.06 189 THR A O 1
ATOM 1394 N N . GLU A 1 190 ? -22.662 -0.435 4.751 1.00 93.31 190 GLU A N 1
ATOM 1395 C CA . GLU A 1 190 ? -23.697 -0.719 3.758 1.00 93.31 190 GLU A CA 1
ATOM 1396 C C . GLU A 1 190 ? -23.155 -0.982 2.351 1.00 93.31 190 GLU A C 1
ATOM 1398 O O . GLU A 1 190 ? -23.901 -1.531 1.555 1.00 93.31 190 GLU A O 1
ATOM 1403 N N . GLN A 1 191 ? -21.921 -0.565 2.041 1.00 93.31 191 GLN A N 1
ATOM 1404 C CA . GLN A 1 191 ? -21.281 -0.768 0.731 1.00 93.31 191 GLN A CA 1
ATOM 1405 C C . GLN A 1 191 ? -20.290 -1.934 0.733 1.00 93.31 191 GLN A C 1
ATOM 1407 O O . GLN A 1 191 ? -19.817 -2.347 -0.324 1.00 93.31 191 GLN A O 1
ATOM 1412 N N . TYR A 1 192 ? -19.950 -2.451 1.915 1.00 95.25 192 TYR A N 1
ATOM 1413 C CA . TYR A 1 192 ? -18.965 -3.513 2.065 1.00 95.25 192 TYR A CA 1
ATOM 1414 C C . TYR A 1 192 ? -19.288 -4.744 1.193 1.00 95.25 192 TYR A C 1
ATOM 1416 O O . TYR A 1 192 ? -18.414 -5.149 0.429 1.00 95.25 192 TYR A O 1
ATOM 1424 N N . PRO A 1 193 ? -20.514 -5.316 1.200 1.00 96.25 193 PRO A N 1
ATOM 1425 C CA . PRO A 1 193 ? -20.822 -6.485 0.373 1.00 96.25 193 PRO A CA 1
ATOM 1426 C C . PRO A 1 193 ? -20.650 -6.234 -1.129 1.00 96.25 193 PRO A C 1
ATOM 1428 O O . PRO A 1 193 ? -20.189 -7.117 -1.848 1.00 96.25 193 PRO A O 1
ATOM 1431 N N . GLU A 1 194 ? -21.004 -5.041 -1.609 1.00 95.81 194 GLU A N 1
ATOM 1432 C C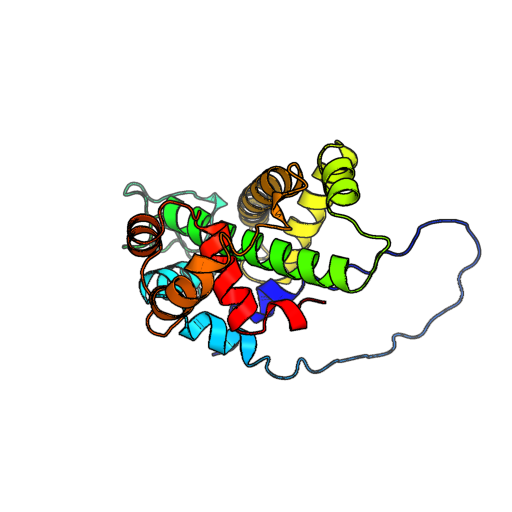A . GLU A 1 194 ? -20.868 -4.664 -3.014 1.00 95.81 194 GLU A CA 1
ATOM 1433 C C . GLU A 1 194 ? -19.402 -4.483 -3.421 1.00 95.81 194 GLU A C 1
ATOM 1435 O O . GLU A 1 194 ? -19.035 -4.880 -4.528 1.00 95.81 194 GLU A O 1
ATOM 1440 N N . VAL A 1 195 ? -18.560 -3.929 -2.540 1.00 96.38 195 VAL A N 1
ATOM 1441 C CA . VAL A 1 195 ? -17.107 -3.845 -2.768 1.00 96.38 195 VAL A CA 1
ATOM 1442 C C . VAL A 1 195 ? -16.508 -5.249 -2.843 1.00 96.38 195 VAL A C 1
ATOM 1444 O O . VAL A 1 195 ? -15.732 -5.530 -3.754 1.00 96.38 195 VAL A O 1
ATOM 1447 N N . VAL A 1 196 ? -16.905 -6.160 -1.952 1.00 96.19 196 VAL A N 1
ATOM 1448 C CA . VAL A 1 196 ? -16.439 -7.555 -1.994 1.00 96.19 196 VAL A CA 1
ATOM 1449 C C . VAL A 1 196 ? -16.828 -8.241 -3.306 1.00 96.19 196 VAL A C 1
ATOM 1451 O O . VAL A 1 196 ? -15.981 -8.856 -3.954 1.00 96.19 196 VAL A O 1
ATOM 1454 N N . ASP A 1 197 ? -18.092 -8.119 -3.717 1.00 95.69 197 ASP A N 1
ATOM 1455 C CA . ASP A 1 197 ? -18.625 -8.777 -4.917 1.00 95.69 197 ASP A CA 1
ATOM 1456 C C . ASP A 1 197 ? -18.012 -8.239 -6.218 1.00 95.69 197 ASP A C 1
ATOM 1458 O O . ASP A 1 197 ? -17.797 -9.000 -7.156 1.00 95.69 197 ASP A O 1
ATOM 1462 N N . GLN A 1 198 ? -17.712 -6.939 -6.285 1.00 94.25 198 GLN A N 1
ATOM 1463 C CA . GLN A 1 198 ? -17.273 -6.310 -7.534 1.00 94.25 198 GLN A CA 1
ATOM 1464 C C . GLN A 1 198 ? -15.762 -6.065 -7.597 1.00 94.25 198 GLN A C 1
ATOM 1466 O O . GLN A 1 198 ? -15.161 -6.243 -8.651 1.00 94.25 198 GLN A O 1
ATOM 1471 N N . PHE A 1 199 ? -15.133 -5.642 -6.498 1.00 95.56 199 PHE A N 1
ATOM 1472 C CA . PHE A 1 199 ? -13.704 -5.312 -6.472 1.00 95.56 199 PHE A CA 1
ATOM 1473 C C . PHE A 1 199 ? -12.842 -6.487 -5.999 1.00 95.56 199 PHE A C 1
ATOM 1475 O O . PHE A 1 199 ? -11.803 -6.737 -6.596 1.00 95.56 199 PHE A O 1
ATOM 1482 N N . CYS A 1 200 ? -13.288 -7.240 -4.988 1.00 94.31 200 CYS A N 1
ATOM 1483 C CA . CYS A 1 200 ? -12.506 -8.326 -4.379 1.00 94.31 200 CYS A CA 1
ATOM 1484 C C . CYS A 1 200 ? -12.918 -9.736 -4.838 1.00 94.31 200 CYS A C 1
ATOM 1486 O O . CYS A 1 200 ? -12.644 -10.712 -4.142 1.00 94.31 200 CYS A O 1
ATOM 1488 N N . THR A 1 201 ? -13.609 -9.876 -5.970 1.00 91.62 201 THR A N 1
ATOM 1489 C CA . THR A 1 201 ? -14.010 -11.183 -6.513 1.00 91.62 201 THR A CA 1
ATOM 1490 C C . THR A 1 201 ? -13.475 -11.340 -7.923 1.00 91.62 201 THR A C 1
ATOM 1492 O O . THR A 1 201 ? -13.832 -10.564 -8.803 1.00 91.62 201 THR A O 1
ATOM 1495 N N . ALA A 1 202 ? -12.663 -12.377 -8.137 1.00 87.88 202 ALA A N 1
ATOM 1496 C CA . ALA A 1 202 ? -11.925 -12.613 -9.374 1.00 87.88 202 ALA A CA 1
ATOM 1497 C C . ALA A 1 202 ? -12.782 -12.466 -10.660 1.00 87.88 202 ALA A C 1
ATOM 1499 O O . ALA A 1 202 ? -13.861 -13.064 -10.750 1.00 87.88 202 ALA A O 1
ATOM 1500 N N . PRO A 1 203 ? -12.288 -11.755 -11.694 1.00 78.31 203 PRO A N 1
ATOM 1501 C CA . PRO A 1 203 ? -10.995 -11.072 -11.734 1.00 78.31 203 PRO A CA 1
ATOM 1502 C C . PRO A 1 203 ? -10.980 -9.720 -11.003 1.00 78.31 203 PRO A C 1
ATOM 1504 O O . PRO A 1 203 ? -9.947 -9.101 -10.993 1.00 78.31 203 PRO A O 1
ATOM 1507 N N . GLY A 1 204 ? -12.055 -9.237 -10.385 1.00 87.81 204 GLY A N 1
ATOM 1508 C CA . GLY A 1 204 ? -12.082 -7.923 -9.731 1.00 87.81 204 GLY A CA 1
ATOM 1509 C C . GLY A 1 204 ? -12.086 -6.753 -10.723 1.00 87.81 204 GLY A C 1
ATOM 1510 O O . GLY A 1 204 ? -11.790 -6.904 -11.910 1.00 87.81 204 GLY A O 1
ATOM 1511 N N . MET A 1 205 ? -12.465 -5.570 -10.244 1.00 93.69 205 MET A N 1
ATOM 1512 C CA . MET A 1 205 ? -12.433 -4.318 -11.015 1.00 93.69 205 MET A CA 1
ATOM 1513 C C . MET A 1 205 ? -11.062 -3.636 -10.928 1.00 93.69 205 MET A C 1
ATOM 1515 O O . MET A 1 205 ? -10.284 -3.886 -10.001 1.00 93.69 205 MET A O 1
ATOM 1519 N N . SER A 1 206 ? -10.769 -2.728 -11.863 1.00 93.56 206 SER A N 1
ATOM 1520 C CA . SER A 1 206 ? -9.664 -1.786 -11.652 1.00 93.56 206 SER A CA 1
ATOM 1521 C C . SER A 1 206 ? -9.991 -0.801 -10.524 1.00 93.56 206 SER A C 1
ATOM 1523 O O . SER A 1 206 ? -11.154 -0.620 -10.141 1.00 93.56 206 SER A O 1
ATOM 1525 N N . VAL A 1 207 ? -8.967 -0.135 -9.986 1.00 93.75 207 VAL A N 1
ATOM 1526 C CA . VAL A 1 207 ? -9.163 0.904 -8.960 1.00 93.75 207 VAL A CA 1
ATOM 1527 C C . VAL A 1 207 ? -10.035 2.038 -9.507 1.00 93.75 207 VAL A C 1
ATOM 1529 O O . VAL A 1 207 ? -10.965 2.472 -8.833 1.00 93.75 207 VAL A O 1
ATOM 1532 N N . ASP A 1 208 ? -9.809 2.466 -10.749 1.00 94.25 208 ASP A N 1
ATOM 1533 C CA . ASP A 1 208 ? -10.579 3.541 -11.385 1.00 94.25 208 ASP A CA 1
ATOM 1534 C C . ASP A 1 208 ? -12.061 3.191 -11.565 1.00 94.25 208 ASP A C 1
ATOM 1536 O O . ASP A 1 208 ? -12.938 4.038 -11.362 1.00 94.25 208 ASP A O 1
ATOM 1540 N N . GLU A 1 209 ? -12.361 1.950 -11.949 1.00 95.19 209 GLU A N 1
ATOM 1541 C CA . GLU A 1 209 ? -13.735 1.450 -12.051 1.00 95.19 209 GLU A CA 1
ATOM 1542 C C . GLU A 1 209 ? -14.399 1.394 -10.670 1.00 95.19 209 GLU A C 1
ATOM 1544 O O . GLU A 1 209 ? -15.532 1.854 -10.497 1.00 95.19 209 GLU A O 1
ATOM 1549 N N . ALA A 1 210 ? -13.671 0.901 -9.667 1.00 94.88 210 ALA A N 1
ATOM 1550 C CA . ALA A 1 210 ? -14.160 0.803 -8.300 1.00 94.88 210 ALA A CA 1
ATOM 1551 C C . ALA A 1 210 ? -14.414 2.176 -7.666 1.00 94.88 210 ALA A C 1
ATOM 1553 O O . ALA A 1 210 ? -15.453 2.364 -7.039 1.00 94.88 210 ALA A O 1
ATOM 1554 N N . LEU A 1 211 ? -13.545 3.166 -7.875 1.00 95.19 211 LEU A N 1
ATOM 1555 C CA . LEU A 1 211 ? -13.748 4.531 -7.372 1.00 95.19 211 LEU A CA 1
ATOM 1556 C C . LEU A 1 211 ? -14.936 5.236 -8.046 1.00 95.19 211 LEU A C 1
ATOM 1558 O O . LEU A 1 211 ? -15.592 6.079 -7.431 1.00 95.19 211 LEU A O 1
ATOM 1562 N N . GLN A 1 212 ? -15.265 4.875 -9.290 1.00 96.06 212 GLN A N 1
ATOM 1563 C CA . GLN A 1 212 ? -16.485 5.348 -9.953 1.00 96.06 212 GLN A CA 1
ATOM 1564 C C . GLN A 1 212 ? -17.748 4.687 -9.384 1.00 96.06 212 GLN A C 1
ATOM 1566 O O . GLN A 1 212 ? -18.772 5.359 -9.227 1.00 96.06 212 GLN A O 1
ATOM 1571 N N . ALA A 1 213 ? -17.685 3.390 -9.071 1.00 94.56 213 ALA A N 1
ATOM 1572 C CA . ALA A 1 213 ? -18.790 2.645 -8.469 1.00 94.56 213 ALA A CA 1
ATOM 1573 C C . ALA A 1 213 ? -19.017 3.018 -6.991 1.00 94.56 213 ALA A C 1
ATOM 1575 O O . ALA A 1 213 ? -20.161 3.110 -6.537 1.00 94.56 213 ALA A O 1
ATOM 1576 N N . PHE A 1 214 ? -17.934 3.293 -6.262 1.00 95.62 214 PHE A N 1
ATOM 1577 C CA . PHE A 1 214 ? -17.899 3.528 -4.821 1.00 95.62 214 PHE A CA 1
ATOM 1578 C C . PHE A 1 214 ? -17.205 4.860 -4.484 1.00 95.62 214 PHE A C 1
ATOM 1580 O O . PHE A 1 214 ? -16.188 4.873 -3.795 1.00 95.62 214 PHE A O 1
ATOM 1587 N N . PRO A 1 215 ? -17.767 6.020 -4.876 1.00 93.81 215 PRO A N 1
ATOM 1588 C CA . PRO A 1 215 ? -17.107 7.329 -4.746 1.00 93.81 215 PRO A CA 1
ATOM 1589 C C . PRO A 1 215 ? -16.914 7.816 -3.298 1.00 93.81 215 PRO A C 1
ATOM 1591 O O . PRO A 1 215 ? -16.419 8.918 -3.074 1.00 93.81 215 PRO A O 1
ATOM 1594 N N . GLN A 1 216 ? -17.378 7.046 -2.312 1.00 91.62 216 GLN A N 1
ATOM 1595 C CA . GLN A 1 216 ? -17.149 7.296 -0.886 1.00 91.62 216 GLN A CA 1
ATOM 1596 C C . GLN A 1 216 ? -15.939 6.533 -0.336 1.00 91.62 216 GLN A C 1
ATOM 1598 O O . GLN A 1 216 ? -15.578 6.760 0.817 1.00 91.62 216 GLN A O 1
ATOM 1603 N N . HIS A 1 217 ? -15.353 5.639 -1.134 1.00 94.31 217 HIS A N 1
ATOM 1604 C CA . HIS A 1 217 ? -14.122 4.940 -0.812 1.00 94.31 217 HIS A CA 1
ATOM 1605 C C . HIS A 1 217 ? -12.937 5.641 -1.470 1.00 94.31 217 HIS A C 1
ATOM 1607 O O . HIS A 1 217 ? -13.061 6.225 -2.546 1.00 94.31 217 HIS A O 1
ATOM 1613 N N . ASP A 1 218 ? -11.783 5.544 -0.826 1.00 95.38 218 ASP A N 1
ATOM 1614 C CA . ASP A 1 218 ? -10.489 5.701 -1.484 1.00 95.38 218 ASP A CA 1
ATOM 1615 C C . ASP A 1 218 ? -9.854 4.328 -1.768 1.00 95.38 218 ASP A C 1
ATOM 1617 O O . ASP A 1 218 ? -10.334 3.288 -1.306 1.00 95.38 218 ASP A O 1
ATOM 1621 N N . SER A 1 219 ? -8.777 4.324 -2.551 1.00 96.06 219 SER A N 1
ATOM 1622 C CA . SER A 1 219 ? -8.040 3.118 -2.948 1.00 96.06 219 SER A CA 1
ATOM 1623 C C . SER A 1 219 ? -7.587 2.283 -1.748 1.00 96.06 219 SER A C 1
ATOM 1625 O O . SER A 1 219 ? -7.760 1.066 -1.746 1.00 96.06 219 SER A O 1
ATOM 1627 N N . ILE A 1 220 ? -7.080 2.919 -0.689 1.00 96.69 220 ILE A N 1
ATOM 1628 C CA . ILE A 1 220 ? -6.637 2.239 0.536 1.00 96.69 220 ILE A CA 1
ATOM 1629 C C . ILE A 1 220 ? -7.803 1.491 1.194 1.00 96.69 220 ILE A C 1
ATOM 1631 O O . ILE A 1 220 ? -7.623 0.350 1.626 1.00 96.69 220 ILE A O 1
ATOM 1635 N N . GLN A 1 221 ? -8.997 2.088 1.264 1.00 96.62 221 GLN A N 1
ATOM 1636 C CA . GLN A 1 221 ? -10.177 1.403 1.804 1.00 96.62 221 GLN A CA 1
ATOM 1637 C C . GLN A 1 221 ? -10.592 0.217 0.926 1.00 96.62 221 GLN A C 1
ATOM 1639 O O . GLN A 1 221 ? -10.868 -0.856 1.460 1.00 96.62 221 GLN A O 1
ATOM 1644 N N . LEU A 1 222 ? -10.577 0.373 -0.403 1.00 97.12 222 LEU A N 1
ATOM 1645 C CA . LEU A 1 222 ? -10.883 -0.717 -1.339 1.00 97.12 222 LEU A CA 1
ATOM 1646 C C . LEU A 1 222 ? -9.923 -1.904 -1.155 1.00 97.12 222 LEU A C 1
ATOM 1648 O O . LEU A 1 222 ? -10.367 -3.041 -0.988 1.00 97.12 222 LEU A O 1
ATOM 1652 N N . TYR A 1 223 ? -8.613 -1.648 -1.094 1.00 96.81 223 TYR A N 1
ATOM 1653 C CA . TYR A 1 223 ? -7.618 -2.688 -0.819 1.00 96.81 223 TYR A CA 1
ATOM 1654 C C . TYR A 1 223 ? -7.797 -3.315 0.566 1.00 96.81 223 TYR A C 1
ATOM 1656 O O . TYR A 1 223 ? -7.672 -4.531 0.707 1.00 96.81 223 TYR A O 1
ATOM 1664 N N . SER A 1 224 ? -8.134 -2.512 1.580 1.00 96.25 224 SER A N 1
ATOM 1665 C CA . SER A 1 224 ? -8.351 -2.999 2.948 1.00 96.25 224 SER A CA 1
ATOM 1666 C C . SER A 1 224 ? -9.510 -3.994 3.031 1.00 96.25 224 SER A C 1
ATOM 1668 O O . SER A 1 224 ? -9.408 -4.972 3.768 1.00 96.25 224 SER A O 1
ATOM 1670 N N . VAL A 1 225 ? -10.577 -3.796 2.244 1.00 96.44 225 VAL A N 1
ATOM 1671 C CA . VAL A 1 225 ? -11.680 -4.766 2.131 1.00 96.44 225 VAL A CA 1
ATOM 1672 C C . VAL A 1 225 ? -11.177 -6.101 1.580 1.00 96.44 225 VAL A C 1
ATOM 1674 O O . VAL A 1 225 ? -11.444 -7.141 2.177 1.00 96.44 225 VAL A O 1
ATOM 1677 N N . CYS A 1 226 ? -10.388 -6.101 0.501 1.00 95.31 226 CYS A N 1
ATOM 1678 C CA . CYS A 1 226 ? -9.870 -7.353 -0.061 1.00 95.31 226 CYS A CA 1
ATOM 1679 C C . CYS A 1 226 ? -8.888 -8.056 0.891 1.00 95.31 226 CYS A C 1
ATOM 1681 O O . CYS A 1 226 ? -8.878 -9.283 0.999 1.00 95.31 226 CYS A O 1
ATOM 1683 N N . ILE A 1 227 ? -8.082 -7.290 1.629 1.00 94.12 227 ILE A N 1
ATOM 1684 C CA . ILE A 1 227 ? -7.145 -7.818 2.631 1.00 94.12 227 ILE A CA 1
ATOM 1685 C C . ILE A 1 227 ? -7.893 -8.470 3.804 1.00 94.12 227 ILE A C 1
ATOM 1687 O O . ILE A 1 227 ? -7.503 -9.553 4.242 1.00 94.12 227 ILE A O 1
ATOM 1691 N N . GLU A 1 228 ? -8.988 -7.869 4.274 1.00 92.31 228 GLU A N 1
ATOM 1692 C CA . GLU A 1 228 ? -9.858 -8.470 5.294 1.00 92.31 228 GLU A CA 1
ATOM 1693 C C . GLU A 1 228 ? -10.512 -9.759 4.760 1.00 92.31 228 GLU A C 1
ATOM 1695 O O . GLU A 1 228 ? -10.423 -10.815 5.390 1.00 92.31 228 GLU A O 1
ATOM 1700 N N . GLU A 1 229 ? -11.102 -9.711 3.560 1.00 93.94 229 GLU A N 1
ATOM 1701 C CA . GLU A 1 229 ? -11.826 -10.842 2.962 1.00 93.94 229 GLU A CA 1
ATOM 1702 C C . GLU A 1 229 ? -10.942 -12.031 2.588 1.00 93.94 229 GLU A C 1
ATOM 1704 O O . GLU A 1 229 ? -11.355 -13.195 2.694 1.00 93.94 229 GLU A O 1
ATOM 1709 N N . SER A 1 230 ? -9.713 -11.764 2.149 1.00 91.38 230 SER A N 1
ATOM 1710 C CA . SER A 1 230 ? -8.734 -12.815 1.866 1.00 91.38 230 SER A CA 1
ATOM 1711 C C . SER A 1 230 ? -8.324 -13.566 3.136 1.00 91.38 230 SER A C 1
ATOM 1713 O O . SER A 1 230 ? -7.932 -14.732 3.055 1.00 91.38 230 SER A O 1
ATOM 1715 N N . GLY A 1 231 ? -8.495 -12.942 4.307 1.00 88.19 231 GLY A N 1
ATOM 1716 C CA . GLY A 1 231 ? -8.066 -13.444 5.607 1.00 88.19 231 GLY A CA 1
ATOM 1717 C C . GLY A 1 231 ? -6.644 -13.028 5.980 1.00 88.19 231 GLY A C 1
ATOM 1718 O O . GLY A 1 231 ? -6.227 -13.323 7.100 1.00 88.19 231 GLY A O 1
ATOM 1719 N N . LEU A 1 232 ? -5.943 -12.315 5.090 1.00 86.38 232 LEU A N 1
ATOM 1720 C CA . LEU A 1 232 ? -4.553 -11.895 5.261 1.00 86.38 232 LEU A CA 1
ATOM 1721 C C . LEU A 1 232 ? -4.362 -11.052 6.523 1.00 86.38 232 LEU A C 1
ATOM 1723 O O . LEU A 1 232 ? -3.385 -11.225 7.241 1.00 86.38 232 LEU A O 1
ATOM 1727 N N . ALA A 1 233 ? -5.326 -10.190 6.859 1.00 82.94 233 ALA A N 1
ATOM 1728 C CA . ALA A 1 233 ? -5.261 -9.371 8.071 1.00 82.94 233 ALA A CA 1
ATOM 1729 C C . ALA A 1 233 ? -5.003 -10.189 9.355 1.00 82.94 233 ALA A C 1
ATOM 1731 O O . ALA A 1 233 ? -4.301 -9.725 10.250 1.00 82.94 233 ALA A O 1
ATOM 1732 N N . ASN A 1 234 ? -5.526 -11.420 9.427 1.00 78.12 234 ASN A N 1
ATOM 1733 C CA . ASN A 1 234 ? -5.401 -12.298 10.595 1.00 78.12 234 ASN A CA 1
ATOM 1734 C C . ASN A 1 234 ? -4.069 -13.054 10.653 1.00 78.12 234 ASN A C 1
ATOM 1736 O O . ASN A 1 234 ? -3.764 -13.658 11.677 1.00 78.12 234 ASN A O 1
ATOM 1740 N N . THR A 1 235 ? -3.311 -13.084 9.556 1.00 76.06 235 THR A N 1
ATOM 1741 C CA . THR A 1 235 ? -2.002 -13.750 9.493 1.00 76.06 235 THR A CA 1
ATOM 1742 C C . THR A 1 235 ? -0.848 -12.770 9.659 1.00 76.06 235 THR A C 1
ATOM 1744 O O . THR A 1 235 ? 0.296 -13.187 9.832 1.00 76.06 235 THR A O 1
ATOM 1747 N N . LEU A 1 236 ? -1.153 -11.467 9.641 1.00 63.66 236 LEU A N 1
ATOM 1748 C CA . LEU A 1 236 ? -0.176 -10.403 9.805 1.00 63.66 236 LEU A CA 1
ATOM 1749 C C . LEU A 1 236 ? 0.362 -10.279 11.233 1.00 63.66 236 LEU A C 1
ATOM 1751 O O . LEU A 1 236 ? 1.440 -9.720 11.360 1.00 63.66 236 LEU A O 1
ATOM 1755 N N . ILE A 1 237 ? -0.326 -10.764 12.273 1.00 56.28 237 ILE A N 1
ATOM 1756 C CA . ILE A 1 237 ? 0.047 -10.608 13.700 1.00 56.28 237 ILE A CA 1
ATOM 1757 C C . ILE A 1 237 ? 0.518 -11.937 14.289 1.00 56.28 237 ILE A C 1
ATOM 1759 O O . ILE A 1 237 ? 1.521 -11.926 15.043 1.00 56.28 237 ILE A O 1
#

Sequence (237 aa):
MRSFLAVLVACGSLSLTPALAATSPSSVTPSTSGTELAQDDSVERLNEMFSDEIQETVAACWEQEKVDLSVGASPEGWVVCGDGSVMEGISYEAYLEIVGDVMIASTLAGMRVAIVEDPRLTPEILASFVTTAEGQQMMQSIVQSAILESGLQLPDRPASAQILSEWVATGLIENLSNPTRLDNLLGPTEQYPEVVDQFCTAPGMSVDEALQAFPQHDSIQLYSVCIEESGLANTLI

Solvent-accessible surface area (backbone atoms only — not comparable to full-atom values): 12945 Å² total; per-residue (Å²): 132,84,65,82,50,68,32,71,42,64,67,36,78,69,77,81,71,82,92,73,84,89,82,84,93,73,92,75,76,87,76,83,75,76,72,75,73,65,83,57,62,26,44,59,45,38,55,49,14,37,12,69,68,55,47,50,45,68,52,43,35,64,93,38,56,16,53,30,60,68,77,41,50,44,100,89,40,22,31,27,19,53,76,67,50,72,44,80,93,41,39,37,63,58,39,52,49,55,50,33,32,49,52,34,16,50,52,52,39,27,50,48,49,50,33,73,74,35,84,85,47,48,50,60,56,50,15,61,39,43,72,34,72,68,33,42,52,49,43,34,51,51,40,32,50,36,48,64,73,32,60,71,48,47,90,89,43,63,60,26,45,48,54,54,16,51,53,28,31,51,54,40,38,63,46,41,54,39,44,64,38,66,81,45,35,56,44,60,78,89,50,38,69,59,45,42,63,48,38,40,31,66,54,28,39,51,69,71,58,42,39,68,77,37,73,87,45,53,69,38,27,56,42,24,41,31,35,54,73,33,44,39,31,77,70,22,100

pLDDT: mean 80.7, std 22.07, range [25.73, 97.5]

Secondary structure (DSSP, 8-state):
---TTTTTGGGG----------------------------HHHHHHHHHS-HHHHHHHTTTTTTTSB-TTT---TTSEEEBTTS-EEEEEEHHHHHHHHHHHHHHHHHHHHHHHHHH-TT--HHHHHHHHTSHHHHHHHHHHHHHHHHHHTSS-TT-HHHHHHHHHHHHHHHHHHHTSTHHHHTTT--TTTHHHHHHHTSSTT---HHHHHHH-TT--HHHHHHHHHHHHTGGGT--

Radius of gyration: 18.49 Å; Cα contacts (8 Å, |Δi|>4): 331; chains: 1; bounding box: 48×36×56 Å

Foldseek 3Di:
DQFLCVLLLQLQPPPPDPDDDDDDDDDDDDDPPPPPPPSQQLRVLLLQQAAPLLNCLSCPLVVVQAWDCVVAADPVQFTAHPNRDTDPPHGSVNSLVSVLLLSLLLNLLLLLVVCVVDVVDALVVQLVQLPDPNSLVVQLVSQLVSLCSSSNHHVVRSVSSSVSSVSNSVSNSVQSNDRCSSVCLLHDPVCLVVLCVAARHPPHDDQVVVCVVPVRDHSSNSSNSNCVVSVVSVSSD

Mean predicted aligned error: 9.33 Å

=== Feature glossary ===
Key to the feature types in this record:

Secondary structure (8-state, DSSP). Secondary structure is the local, repeating backbone conformation. DSSP classifies it into eight states by reading the hydrogen-bond network: three helix types (H, G, I), two β types (E, B), two non-regular types (T, S), and unstructured coil (-).

Backbone torsions (φ/ψ). Backbone dihedral angles. Every residue except chain termini has a φ (preceding-C → N → Cα → C) and a ψ (N → Cα → C → next-N). They are reported in degrees following the IUPAC sign convention. Secondary structure is essentially a statement about which (φ, ψ) basin each residue occupies.

Predicted aligned error. Predicted Aligned Error (PAE) is an AlphaFold confidence matrix: entry (i, j) is the expected error in the position of residue j, in ångströms, when the prediction is superimposed on the true structure at residue i. Low PAE within a block of residues means that block is internally rigid and well-predicted; high PAE between two blocks means their relative placement is uncertain even if each block individually is confident.

B-factor. B-factor (Debye–Waller factor) reflects atomic displacement in the crystal lattice. It is an experimental observable (units Å²), not a prediction; low values mean the atom is pinned down, high values mean it moves or is heterogeneous across the crystal.

Secondary structure (3-state, P-SEA). Three-state secondary structure (P-SEA) collapses the eight DSSP classes into helix (a), strand (b), and coil (c). P-SEA assigns these from Cα geometry alone — distances and angles — without requiring backbone oxygens, so it works on any Cα trace.

Sequence. Primary structure: the covalent order of the twenty standard amino acids along the backbone. Two proteins with the same sequence will (almost always) fold to the same structure; two with 30% identity often share a fold but not the details.

pLDDT. pLDDT is the predicted lDDT-Cα score: AlphaFold's confidence that the local environment of each residue (all inter-atomic distances within 15 Å) is correctly placed. It is a per-residue number between 0 and 100, with higher meaning more reliable.

InterPro / GO / CATH / organism. Functional annotations link the protein to curated databases. InterPro entries identify conserved domains and families by matching the sequence against member-database signatures (Pfam, PROSITE, CDD, …). Gene Ontology (GO) terms describe molecular function, biological process, and cellular component in a controlled vocabulary. CATH places the structure in a hierarchical fold classification (Class/Architecture/Topology/Homologous-superfamily). The organism is the source species.

Contact-map, Ramachandran, and PAE plots. Three diagnostic plots accompany the record. The Cα contact map visualizes the tertiary structure as a 2D adjacency matrix (8 Å cutoff, sequence-local contacts suppressed). The Ramachandran plot shows the distribution of backbone (φ, ψ) torsions, with points in the α and β basins reflecting secondary structure content. The PAE plot shows AlphaFold's inter-residue confidence as a color matrix.

mmCIF coordinates. The mmCIF table is the protein's shape written out atom by atom. For each backbone N, Cα, C, and carbonyl O, it records an (x, y, z) coordinate triple in Å plus the residue type, chain letter, and residue number.

Radius of gyration, Cα contacts, bounding box. Three whole-structure scalars: the radius of gyration (RMS distance of Cα from centroid, in Å), the count of Cα–Cα contacts (pairs closer than 8 Å and separated by more than four residues in sequence — i.e. tertiary, not local, contacts), and the bounding-box dimensions. Together they distinguish compact globular folds from extended fibres or disordered chains.

Foldseek 3Di. The Foldseek 3Di string encodes local tertiary geometry as a 20-letter alphab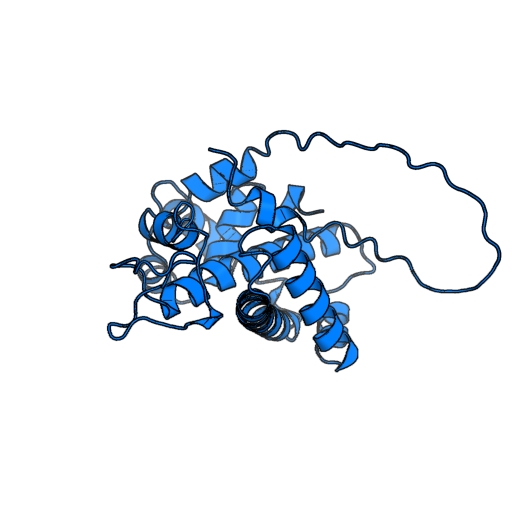et — one character per residue — derived from the relative positions of nearby Cα atoms. Unlike the amino-acid sequence, 3Di is a direct function of the 3D structure, so two proteins with the same fold have similar 3Di strings even at low sequence identity.

Rendered structure images. Six rendered views show the 3D structure from the faces of a cube — i.e. along ±x, ±y, ±z. Rendering representation is drawn randomly per protein from cartoon (secondary-structure ribbons), sticks (backbone bonds), or molecular surface; coloring is either N→C rainbow (blue at the N-terminus through red at the C-terminus) or one color per chain.

Nearest PDB structures. The Foldseek neighbor list gives the closest experimentally determined structures in the PDB, ranked by structural alignment. TM-score near 1 means near-identical fold; near 0.3 means only rough topology match. This is how one finds what a novel AlphaFold prediction most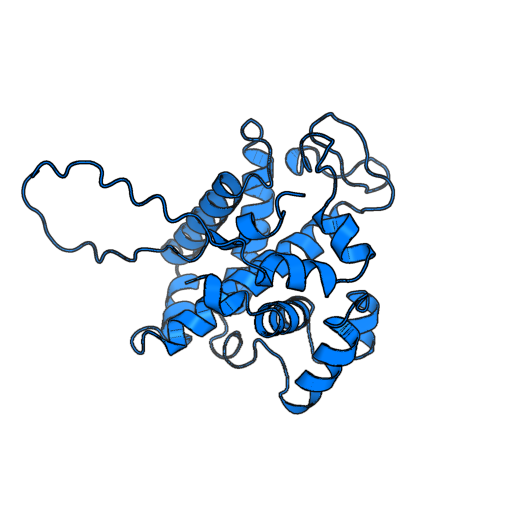 resembles in the solved-structure universe.

Solvent-accessible surface area. SASA measures how much of the protein is reachable by solvent. It is computed by rolling a water-sized probe over the atomic surface and summing the exposed area (Å²). Per-residue SASA distinguishes core (buried, low SASA) from surface (exposed, high SASA) residues; total SASA is a whole-molecule size measure.